Protein AF-A0A535U4Y9-F1 (afdb_monomer)

pLDDT: mean 80.48, std 16.23, range [34.25, 98.75]

Foldseek 3Di:
DDCVPDVVDDDLVNCCCVPPPVHPAQADEAAAAAQCVPDVRGPGALQNLLVSCVVPVNRYAYAHEAQLPDPCRLVSLVCSCVPSVHQYHEYEQQHDDDPARGHFCQDPSCVSSCVSCVVSPRAEYEYEQDDDDPPHDNVSSAPVSVQVVLVVCVSHAYEYECCNPPPVVSSVVSCVVRVSYHYDNVCVVCVVPPDVPLVLVLLVPDPQWDWDDDPPDIDIDHDFKDKDFQQSVCVSVVHDGPPGWPVNDDDDPPPQVLQWDDDGGIIMGGPDSVSVCVVVVVDPDD

Secondary structure (DSSP, 8-state):
--HHHHSSS--HHHHHHHHHTSS--S-EEE--B--TTT-TT-SB-HHHHHHHHHHSTTTEEE-B---TTSTTHHHHHHHHHHTT--SEEEE-SS--BTTB----TT-TTTHHHHHHHHHTT--EEEEE--S--TTS-GGGG-GGGGHHHHHH-TTSEEEEEGGGTT-HHHHHHHHHH-TTEEEE-TTHHHHHS--HHHHHHHHTTSTT-EEEE-SS-EEEE-SSEEEEEHHHHHHHHTPPTTSS-TTT-----TT-TTSEEE-SSEEEEESSHHHHHHHTT-----

Structure (mmCIF, N/CA/C/O backbone):
data_AF-A0A535U4Y9-F1
#
_entry.id   AF-A0A535U4Y9-F1
#
loop_
_atom_site.group_PDB
_atom_site.id
_atom_site.type_symbol
_atom_site.label_atom_id
_atom_site.label_alt_id
_atom_site.label_comp_id
_atom_site.label_asym_id
_atom_site.label_entity_id
_atom_site.label_seq_id
_atom_site.pdbx_PDB_ins_code
_atom_site.Cartn_x
_atom_site.Cartn_y
_atom_site.Cartn_z
_atom_site.occupancy
_atom_site.B_iso_or_equiv
_atom_site.auth_seq_id
_atom_site.auth_comp_id
_atom_site.auth_asym_id
_atom_site.auth_atom_id
_atom_site.pdbx_PDB_model_num
ATOM 1 N N . MET A 1 1 ? -14.724 -22.633 16.019 1.00 55.31 1 MET A N 1
ATOM 2 C CA . MET A 1 1 ? -14.050 -22.237 14.769 1.00 55.31 1 MET A CA 1
ATOM 3 C C . MET A 1 1 ? -12.718 -22.963 14.772 1.00 55.31 1 MET A C 1
ATOM 5 O O . MET A 1 1 ? -11.998 -22.809 15.750 1.00 55.31 1 MET A O 1
ATOM 9 N N . ASP A 1 2 ? -12.465 -23.849 13.811 1.00 58.09 2 ASP A N 1
ATOM 10 C CA . ASP A 1 2 ? -11.231 -24.644 13.782 1.00 58.09 2 ASP A CA 1
ATOM 11 C C . ASP A 1 2 ? -10.132 -23.849 13.071 1.00 58.09 2 ASP A C 1
ATOM 13 O O . ASP A 1 2 ? -10.269 -23.466 11.909 1.00 58.09 2 ASP A O 1
ATOM 17 N N . TYR A 1 3 ? -9.067 -23.548 13.810 1.00 51.84 3 TYR A N 1
ATOM 18 C CA . TYR A 1 3 ? -7.998 -22.671 13.353 1.00 51.84 3 TYR A CA 1
ATOM 19 C C . TYR A 1 3 ? -7.242 -23.259 12.154 1.00 51.84 3 TYR A C 1
ATOM 21 O O . TYR A 1 3 ? -6.963 -22.556 11.179 1.00 51.84 3 TYR A O 1
ATOM 29 N N . GLU A 1 4 ? -6.971 -24.564 12.207 1.00 48.28 4 GLU A N 1
ATOM 30 C CA . GLU A 1 4 ? -6.115 -25.268 11.250 1.00 48.28 4 GLU A CA 1
ATOM 31 C C . GLU A 1 4 ? -6.767 -25.430 9.875 1.00 48.28 4 GLU A C 1
ATOM 33 O O . GLU A 1 4 ? -6.077 -25.449 8.851 1.00 48.28 4 GLU A O 1
ATOM 38 N N . THR A 1 5 ? -8.097 -25.512 9.837 1.00 57.50 5 THR A N 1
ATOM 39 C CA . THR A 1 5 ? -8.858 -25.710 8.598 1.00 57.50 5 THR A CA 1
ATOM 40 C C . THR A 1 5 ? -9.401 -24.411 8.013 1.00 57.50 5 THR A C 1
ATOM 42 O O . THR A 1 5 ? -9.480 -24.301 6.791 1.00 57.50 5 THR A O 1
ATOM 45 N N . GLN A 1 6 ? -9.721 -23.407 8.837 1.00 58.50 6 GLN A N 1
ATOM 46 C CA . GLN A 1 6 ? -10.389 -22.190 8.366 1.00 58.50 6 GLN A CA 1
ATOM 47 C C . GLN A 1 6 ? -9.439 -21.038 8.005 1.00 58.50 6 GLN A C 1
ATOM 49 O O . GLN A 1 6 ? -9.703 -20.307 7.054 1.00 58.50 6 GLN A O 1
ATOM 54 N N . PHE A 1 7 ? -8.327 -20.863 8.727 1.00 55.41 7 PHE A N 1
ATOM 55 C CA . PHE A 1 7 ? -7.471 -19.672 8.567 1.00 55.41 7 PHE A CA 1
ATOM 56 C C . PHE A 1 7 ? -6.174 -19.929 7.804 1.00 55.41 7 PHE A C 1
ATOM 58 O O . PHE A 1 7 ? -5.466 -18.990 7.445 1.00 55.41 7 PHE A O 1
ATOM 65 N N . ARG A 1 8 ? -5.859 -21.194 7.515 1.00 53.62 8 ARG A N 1
ATOM 66 C CA . ARG A 1 8 ? -4.641 -21.564 6.787 1.00 53.62 8 ARG A CA 1
ATOM 67 C C . ARG A 1 8 ? -4.729 -21.257 5.288 1.00 53.62 8 ARG A C 1
ATOM 69 O O . ARG A 1 8 ? -3.716 -20.941 4.666 1.00 53.62 8 ARG A O 1
ATOM 76 N N . LYS A 1 9 ? -5.932 -21.344 4.711 1.00 58.25 9 LYS A N 1
ATOM 77 C CA . LYS A 1 9 ? -6.275 -20.881 3.358 1.00 58.25 9 LYS A CA 1
ATOM 78 C C . LYS A 1 9 ? -7.707 -20.369 3.367 1.00 58.25 9 LYS A C 1
ATOM 80 O O . LYS A 1 9 ? -8.636 -21.152 3.518 1.00 58.25 9 LYS A O 1
ATOM 85 N N . VAL A 1 10 ? -7.860 -19.065 3.195 1.00 65.56 10 VAL A N 1
ATOM 86 C CA . VAL A 1 10 ? -9.171 -18.421 3.134 1.00 65.56 10 VAL A CA 1
ATOM 87 C C . VAL A 1 10 ? -9.725 -18.497 1.713 1.00 65.56 10 VAL A C 1
ATOM 89 O O . VAL A 1 10 ? -9.056 -18.125 0.748 1.00 65.56 10 VAL A O 1
ATOM 92 N N . ASP A 1 11 ? -10.932 -19.036 1.594 1.00 78.12 11 ASP A N 1
ATOM 93 C CA . ASP A 1 11 ? -11.685 -19.118 0.344 1.00 78.12 11 ASP A CA 1
ATOM 94 C C . ASP A 1 11 ? -12.193 -17.720 -0.080 1.00 78.12 11 ASP A C 1
ATOM 96 O O . ASP A 1 11 ? -12.527 -16.913 0.793 1.00 78.12 11 ASP A O 1
ATOM 100 N N . PRO A 1 12 ? -12.263 -17.381 -1.384 1.00 84.69 12 PRO A N 1
ATOM 101 C CA . PRO A 1 12 ? -12.802 -16.097 -1.824 1.00 84.69 12 PRO A CA 1
ATOM 102 C C . PRO A 1 12 ? -14.199 -15.770 -1.286 1.00 84.69 12 PRO A C 1
ATOM 104 O O . PRO A 1 12 ? -14.438 -14.616 -0.938 1.00 84.69 12 PRO A O 1
ATOM 107 N N . ASP A 1 13 ? -15.106 -16.745 -1.173 1.00 88.62 13 ASP A N 1
ATOM 108 C CA . ASP A 1 13 ? -16.456 -16.474 -0.659 1.00 88.62 13 ASP A CA 1
ATOM 109 C C . ASP A 1 13 ? -16.433 -16.193 0.844 1.00 88.62 13 ASP A C 1
ATOM 111 O O . ASP A 1 13 ? -17.134 -15.297 1.315 1.00 88.62 13 ASP A O 1
ATOM 115 N N . TRP A 1 14 ? -15.537 -16.860 1.579 1.00 86.75 14 TRP A N 1
ATOM 116 C CA . TRP A 1 14 ? -15.263 -16.522 2.974 1.00 86.75 14 TRP A CA 1
ATOM 117 C C . TRP A 1 14 ? -14.785 -15.072 3.117 1.00 86.75 14 TRP A C 1
ATOM 119 O O . TRP A 1 14 ? -15.291 -14.351 3.970 1.00 86.75 14 TRP A O 1
ATOM 129 N N . TYR A 1 15 ? -13.859 -14.609 2.267 1.00 84.62 15 TYR A N 1
ATOM 130 C CA . TYR A 1 15 ? -13.395 -13.217 2.315 1.00 84.62 15 TYR A CA 1
ATOM 131 C C . TYR A 1 15 ? -14.545 -12.231 2.081 1.00 84.62 15 TYR A C 1
ATOM 133 O O . TYR A 1 15 ? -14.661 -11.251 2.810 1.00 84.62 15 TYR A O 1
ATOM 141 N N . LEU A 1 16 ? -15.395 -12.475 1.077 1.00 89.69 16 LEU A N 1
ATOM 142 C CA . LEU A 1 16 ? -16.494 -11.561 0.753 1.00 89.69 16 LEU A CA 1
ATOM 143 C C . LEU A 1 16 ? -17.507 -11.462 1.895 1.00 89.69 16 LEU A C 1
ATOM 145 O O . LEU A 1 16 ? -17.953 -10.364 2.223 1.00 89.69 16 LEU A O 1
ATOM 149 N N . ASP A 1 17 ? -17.849 -12.602 2.491 1.00 88.69 17 ASP A N 1
ATOM 150 C CA . ASP A 1 17 ? -18.774 -12.672 3.616 1.00 88.69 17 ASP A CA 1
ATOM 151 C C . ASP A 1 17 ? -18.187 -11.992 4.863 1.00 88.69 17 ASP A C 1
ATOM 153 O O . ASP A 1 17 ? -18.819 -11.129 5.464 1.00 88.69 17 ASP A O 1
ATOM 157 N N . GLU A 1 18 ? -16.944 -12.298 5.227 1.00 84.06 18 GLU A N 1
ATOM 158 C CA . GLU A 1 18 ? -16.334 -11.753 6.444 1.00 84.06 18 GLU A CA 1
ATOM 159 C C . GLU A 1 18 ? -15.964 -10.274 6.334 1.00 84.06 18 GLU A C 1
ATOM 161 O O . GLU A 1 18 ? -16.087 -9.550 7.316 1.00 84.06 18 GLU A O 1
ATOM 166 N N . VAL A 1 19 ? -15.519 -9.806 5.165 1.00 83.12 19 VAL A N 1
ATOM 167 C CA . VAL A 1 19 ? -15.098 -8.408 4.991 1.00 83.12 19 VAL A CA 1
ATOM 168 C C . VAL A 1 19 ? -16.290 -7.486 4.754 1.00 83.12 19 VAL A C 1
ATOM 170 O O . VAL A 1 19 ? -16.321 -6.410 5.342 1.00 83.12 19 VAL A O 1
ATOM 173 N N . PHE A 1 20 ? -17.258 -7.894 3.923 1.00 88.56 20 PHE A N 1
ATOM 174 C CA . PHE A 1 20 ? -18.316 -6.995 3.440 1.00 88.56 20 PHE A CA 1
ATOM 175 C C . PHE A 1 20 ? -19.725 -7.282 3.978 1.00 88.56 20 PHE A C 1
ATOM 177 O O . PHE A 1 20 ? -20.612 -6.457 3.764 1.00 88.56 20 PHE A O 1
ATOM 184 N N . ILE A 1 21 ? -19.988 -8.467 4.544 1.00 88.50 21 ILE A N 1
ATOM 185 C CA . ILE A 1 21 ? -21.324 -8.827 5.065 1.00 88.50 21 ILE A CA 1
ATOM 186 C C . ILE A 1 21 ? -21.324 -8.835 6.591 1.00 88.50 21 ILE A C 1
ATOM 188 O O . ILE A 1 21 ? -22.198 -8.239 7.213 1.00 88.50 21 ILE A O 1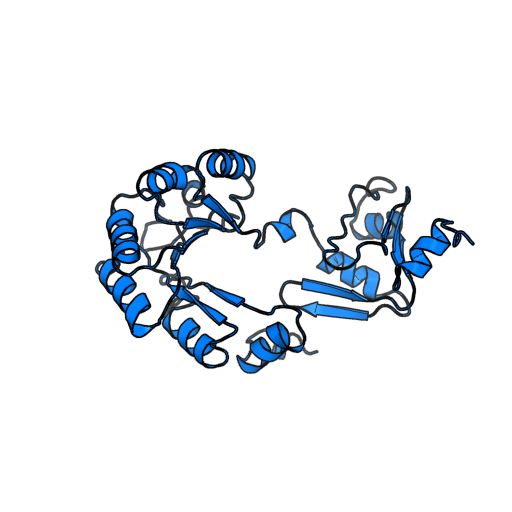
ATOM 192 N N . LYS A 1 22 ? -20.356 -9.527 7.193 1.00 82.38 22 LYS A N 1
ATOM 193 C CA . LYS A 1 22 ? -20.165 -9.579 8.647 1.00 82.38 22 LYS A CA 1
ATOM 194 C C . LYS A 1 22 ? -19.302 -8.430 9.156 1.00 82.38 22 LYS A C 1
ATOM 196 O O . LYS A 1 22 ? -19.489 -7.996 10.289 1.00 82.38 22 LYS A O 1
ATOM 201 N N . GLY A 1 23 ? -18.335 -8.007 8.347 1.00 75.75 23 GLY A N 1
ATOM 202 C CA . GLY A 1 23 ? -17.471 -6.867 8.612 1.00 75.75 23 GLY A CA 1
ATOM 203 C C . GLY A 1 23 ? -18.102 -5.553 8.162 1.00 75.75 23 GLY A C 1
ATOM 204 O O . GLY A 1 23 ? -19.010 -5.534 7.336 1.00 75.75 23 GLY A O 1
ATOM 205 N N . ASP A 1 24 ? -17.575 -4.453 8.695 1.00 81.62 24 ASP A N 1
ATOM 206 C CA . ASP A 1 24 ? -18.082 -3.095 8.458 1.00 81.62 24 ASP A CA 1
ATOM 207 C C . ASP A 1 24 ? -17.401 -2.395 7.264 1.00 81.62 24 ASP A C 1
ATOM 209 O O . ASP A 1 24 ? -17.495 -1.179 7.111 1.00 81.62 24 ASP A O 1
ATOM 213 N N . ALA A 1 25 ? -16.644 -3.124 6.435 1.00 83.06 25 ALA A N 1
ATOM 214 C CA . ALA A 1 25 ? -15.980 -2.520 5.287 1.00 83.06 25 ALA A CA 1
ATOM 215 C C . ALA A 1 25 ? -16.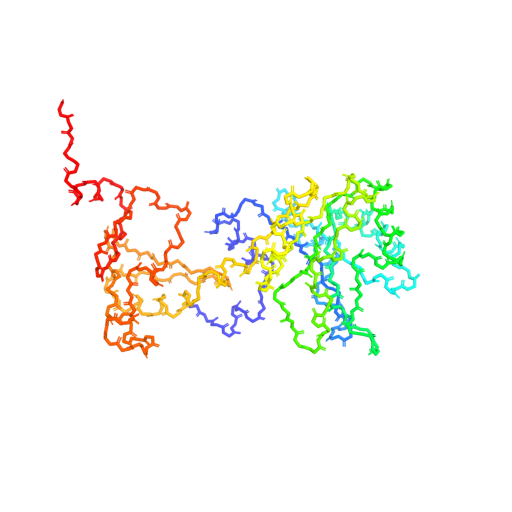959 -2.393 4.115 1.00 83.06 25 ALA A C 1
ATOM 217 O O . ALA A 1 25 ? -17.517 -3.386 3.659 1.00 83.06 25 ALA A O 1
ATOM 218 N N . ASP A 1 26 ? -17.104 -1.192 3.558 1.00 88.88 26 ASP A N 1
ATOM 219 C CA . ASP A 1 26 ? -17.841 -0.987 2.302 1.00 88.88 26 ASP A CA 1
ATOM 220 C C . ASP A 1 26 ? -16.980 -1.298 1.071 1.00 88.88 26 ASP A C 1
ATOM 222 O O . ASP A 1 26 ? -17.467 -1.769 0.041 1.00 88.88 26 ASP A O 1
ATOM 226 N N . MET A 1 27 ? -15.678 -1.029 1.189 1.00 93.69 27 MET A N 1
ATOM 227 C CA . MET A 1 27 ? -14.695 -1.121 0.116 1.00 93.69 27 MET A CA 1
ATOM 228 C C . MET A 1 27 ? -13.419 -1.804 0.606 1.00 93.69 27 MET A C 1
ATOM 230 O O . MET A 1 27 ? -13.012 -1.646 1.756 1.00 93.69 27 MET A O 1
ATOM 234 N N . SER A 1 28 ? -12.734 -2.506 -0.294 1.00 90.94 28 SER A N 1
ATOM 235 C CA . SER A 1 28 ? -11.383 -3.009 -0.054 1.00 90.94 28 SER A CA 1
ATOM 236 C C . SER A 1 28 ? -10.453 -2.741 -1.232 1.00 90.94 28 SER A C 1
ATOM 238 O O . SER A 1 28 ? -10.869 -2.744 -2.392 1.00 90.94 28 SER A O 1
ATOM 240 N N . ILE A 1 29 ? -9.173 -2.527 -0.924 1.00 93.00 29 ILE A N 1
ATOM 241 C CA . ILE A 1 29 ? -8.104 -2.338 -1.902 1.00 93.00 29 ILE A CA 1
ATOM 242 C C . ILE A 1 29 ? -7.168 -3.545 -1.825 1.00 93.00 29 ILE A C 1
ATOM 244 O O . ILE A 1 29 ? -6.554 -3.806 -0.791 1.00 93.00 29 ILE A O 1
ATOM 248 N N . LEU A 1 30 ? -7.044 -4.278 -2.930 1.00 91.94 30 LEU A N 1
ATOM 249 C CA . LEU A 1 30 ? -6.162 -5.436 -3.037 1.00 91.94 30 LEU A CA 1
ATOM 250 C C . LEU A 1 30 ? -4.815 -5.019 -3.624 1.00 91.94 30 LEU A C 1
ATOM 252 O O . LEU A 1 30 ? -4.718 -4.658 -4.799 1.00 91.94 30 LEU A O 1
ATOM 256 N N . SER A 1 31 ? -3.775 -5.095 -2.799 1.00 90.19 31 SER A N 1
ATOM 257 C CA . SER A 1 31 ? -2.403 -4.761 -3.177 1.00 90.19 31 SER A CA 1
ATOM 258 C C . SER A 1 31 ? -1.693 -5.942 -3.840 1.00 90.19 31 SER A C 1
ATOM 260 O O . SER A 1 31 ? -1.719 -7.064 -3.330 1.00 90.19 31 SER A O 1
ATOM 262 N N . THR A 1 32 ? -1.037 -5.697 -4.973 1.00 90.38 32 THR A N 1
ATOM 263 C CA . THR A 1 32 ? -0.117 -6.662 -5.601 1.00 90.38 32 THR A CA 1
ATOM 264 C C . THR A 1 32 ? 1.219 -6.656 -4.862 1.00 90.38 32 THR A C 1
ATOM 266 O O . THR A 1 32 ? 1.675 -5.608 -4.413 1.00 90.38 32 THR A O 1
ATOM 269 N N . GLN A 1 33 ? 1.854 -7.821 -4.741 1.00 84.44 33 GLN A N 1
ATOM 270 C CA . GLN A 1 33 ? 3.143 -7.976 -4.074 1.00 84.44 33 GLN A CA 1
ATOM 271 C C . GLN A 1 33 ? 3.980 -9.023 -4.812 1.00 84.44 33 GLN A C 1
ATOM 273 O O . GLN A 1 33 ? 3.626 -10.203 -4.831 1.00 84.44 33 GLN A O 1
ATOM 278 N N . VAL A 1 34 ? 5.084 -8.579 -5.415 1.00 80.44 34 VAL A N 1
ATOM 279 C CA . VAL A 1 34 ? 5.849 -9.351 -6.402 1.00 80.44 34 VAL A CA 1
ATOM 280 C C . VAL A 1 34 ? 6.608 -10.513 -5.739 1.00 80.44 34 VAL A C 1
ATOM 282 O O . VAL A 1 34 ? 6.140 -11.640 -5.849 1.00 80.44 34 VAL A O 1
ATOM 285 N N . LEU A 1 35 ? 7.703 -10.291 -4.998 1.00 77.38 35 LEU A N 1
ATOM 286 C CA . LEU A 1 35 ? 8.448 -11.322 -4.235 1.00 77.38 35 LEU A CA 1
ATOM 287 C C . LEU A 1 35 ? 8.764 -12.614 -5.023 1.00 77.38 35 LEU A C 1
ATOM 289 O O . LEU A 1 35 ? 8.680 -13.720 -4.481 1.00 77.38 35 LEU A O 1
ATOM 293 N N . MET A 1 36 ? 9.118 -12.494 -6.307 1.00 79.50 36 MET A N 1
ATOM 294 C CA . MET A 1 36 ? 9.268 -13.640 -7.226 1.00 79.50 36 MET A CA 1
ATOM 295 C C . MET A 1 36 ? 10.391 -14.612 -6.840 1.00 79.50 36 MET A C 1
ATOM 297 O O . MET A 1 36 ? 10.292 -15.800 -7.138 1.00 79.50 36 MET A O 1
ATOM 301 N N . ASP A 1 37 ? 11.428 -14.144 -6.144 1.00 76.69 37 ASP A N 1
ATOM 302 C CA . ASP A 1 37 ? 12.516 -15.013 -5.675 1.00 76.69 37 ASP A CA 1
ATOM 303 C C . ASP A 1 37 ? 12.111 -15.852 -4.445 1.00 76.69 37 ASP A C 1
ATOM 305 O O . ASP A 1 37 ? 12.733 -16.875 -4.162 1.00 76.69 37 ASP A O 1
ATOM 309 N N . PHE A 1 38 ? 11.044 -15.463 -3.737 1.00 70.75 38 PHE A N 1
ATOM 310 C CA . PHE A 1 38 ? 10.480 -16.231 -2.620 1.00 70.75 38 PHE A CA 1
ATOM 311 C C . PHE A 1 38 ? 9.283 -17.100 -3.039 1.00 70.75 38 PHE A C 1
ATOM 313 O O . PHE A 1 38 ? 8.998 -18.104 -2.386 1.00 70.75 38 PHE A O 1
ATOM 320 N N . TYR A 1 39 ? 8.575 -16.734 -4.116 1.00 71.56 39 TYR A N 1
ATOM 321 C CA . TYR A 1 39 ? 7.329 -17.379 -4.540 1.00 71.56 39 TYR A CA 1
ATOM 322 C C . TYR A 1 39 ? 7.277 -17.611 -6.055 1.00 71.56 39 TYR A C 1
ATOM 324 O O . TYR A 1 39 ? 7.388 -16.676 -6.841 1.00 71.56 39 TYR A O 1
ATOM 332 N N . HIS A 1 40 ? 6.958 -18.843 -6.473 1.00 69.88 40 HIS A N 1
ATOM 333 C CA . HIS A 1 40 ? 6.910 -19.246 -7.891 1.00 69.88 40 HIS A CA 1
ATOM 334 C C . HIS A 1 40 ? 6.005 -18.389 -8.793 1.00 69.88 40 HIS A C 1
ATOM 336 O O . HIS A 1 40 ? 6.274 -18.258 -9.982 1.00 69.88 40 HIS A O 1
ATOM 342 N N . ALA A 1 41 ? 4.917 -17.844 -8.247 1.00 70.00 41 ALA A N 1
ATOM 343 C CA . ALA A 1 41 ? 3.945 -17.020 -8.974 1.00 70.00 41 ALA A CA 1
ATOM 344 C C . ALA A 1 41 ? 3.765 -15.640 -8.320 1.00 70.00 41 ALA A C 1
ATOM 346 O O . ALA A 1 41 ? 2.691 -15.038 -8.415 1.00 70.00 41 ALA A O 1
ATOM 347 N N . GLY A 1 42 ? 4.788 -15.206 -7.583 1.00 70.31 42 GLY A N 1
ATOM 348 C CA . GLY A 1 42 ? 4.740 -14.060 -6.695 1.00 70.31 42 GLY A CA 1
ATOM 349 C C . GLY A 1 42 ? 3.838 -14.270 -5.480 1.00 70.31 42 GLY A C 1
ATOM 350 O O . GLY A 1 42 ? 3.086 -15.250 -5.391 1.00 70.31 42 GLY A O 1
ATOM 351 N N . PHE A 1 43 ? 3.923 -13.354 -4.518 1.00 76.25 43 PHE A N 1
ATOM 352 C CA . PHE A 1 43 ? 3.100 -13.429 -3.308 1.00 76.25 43 PHE A CA 1
ATOM 353 C C . PHE A 1 43 ? 1.629 -13.141 -3.634 1.00 76.25 43 PHE A C 1
ATOM 355 O O . PHE A 1 43 ? 0.744 -13.957 -3.370 1.00 76.25 43 PHE A O 1
ATOM 362 N N . CYS A 1 44 ? 1.378 -12.019 -4.309 1.00 82.88 44 CYS A N 1
ATOM 363 C CA . CYS A 1 44 ? 0.076 -11.626 -4.837 1.00 82.88 44 CYS A CA 1
ATOM 364 C C . CYS A 1 44 ? 0.262 -10.966 -6.208 1.00 82.88 44 CYS A C 1
ATOM 366 O O . CYS A 1 44 ? 1.173 -10.161 -6.367 1.00 82.88 44 CYS A O 1
ATOM 368 N N . SER A 1 45 ? -0.584 -11.285 -7.191 1.00 89.06 45 SER A N 1
ATOM 369 C CA . SER A 1 45 ? -0.466 -10.768 -8.562 1.00 89.06 45 SER A CA 1
ATOM 370 C C . SER A 1 45 ? -1.689 -9.956 -8.983 1.00 89.06 45 SER A C 1
ATOM 372 O O . SER A 1 45 ? -2.803 -10.207 -8.512 1.00 89.06 45 SER A O 1
ATOM 374 N N . ALA A 1 46 ? -1.496 -9.042 -9.937 1.00 94.12 46 ALA A N 1
ATOM 375 C CA . ALA A 1 46 ? -2.581 -8.259 -10.524 1.00 94.12 46 ALA A CA 1
ATOM 376 C C . ALA A 1 46 ? -3.688 -9.157 -11.106 1.00 94.12 46 ALA A C 1
ATOM 378 O O . ALA A 1 46 ? -4.868 -8.887 -10.901 1.00 94.12 46 ALA A O 1
ATOM 379 N N . ASP A 1 47 ? -3.325 -10.281 -11.730 1.00 94.25 47 ASP A N 1
ATOM 380 C CA . ASP A 1 47 ? -4.269 -11.257 -12.284 1.00 94.25 47 ASP A CA 1
ATOM 381 C C . ASP A 1 47 ? -5.126 -11.940 -11.202 1.00 94.25 47 ASP A C 1
ATOM 383 O O . ASP A 1 47 ? -6.317 -12.181 -11.405 1.00 94.25 47 ASP A O 1
ATOM 387 N N . LYS A 1 48 ? -4.552 -12.245 -10.027 1.00 90.56 48 LYS A N 1
ATOM 388 C CA . LYS A 1 48 ? -5.319 -12.785 -8.888 1.00 90.56 48 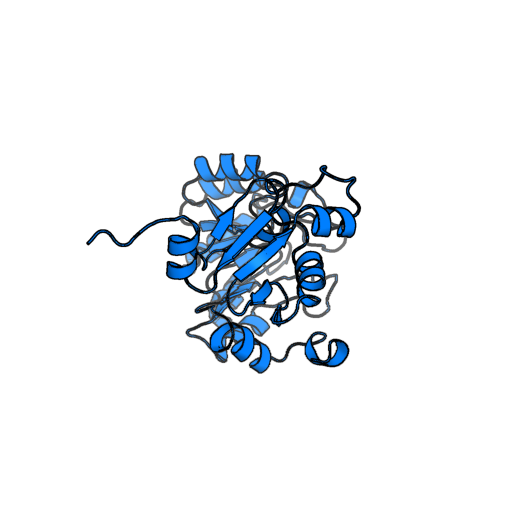LYS A CA 1
ATOM 389 C C . LYS A 1 48 ? -6.248 -11.720 -8.305 1.00 90.56 48 LYS A C 1
ATOM 391 O O . LYS A 1 48 ? -7.410 -12.016 -8.031 1.00 90.56 48 LYS A O 1
ATOM 396 N N . ASN A 1 49 ? -5.760 -10.487 -8.175 1.00 92.75 49 ASN A N 1
ATOM 397 C CA . ASN A 1 49 ? -6.555 -9.360 -7.690 1.00 92.75 49 ASN A CA 1
ATOM 398 C C . ASN A 1 49 ? -7.721 -9.036 -8.629 1.00 92.75 49 ASN A C 1
ATOM 400 O O . ASN A 1 49 ? -8.821 -8.768 -8.153 1.00 92.75 49 ASN A O 1
ATOM 404 N N . MET A 1 50 ? -7.510 -9.117 -9.945 1.00 95.75 50 MET A N 1
ATOM 405 C CA . MET A 1 50 ? -8.559 -8.981 -10.955 1.00 95.75 50 MET A CA 1
ATOM 406 C C . MET A 1 50 ? -9.648 -10.042 -10.769 1.00 95.75 50 MET A C 1
ATOM 408 O O . MET A 1 50 ? -10.815 -9.685 -10.635 1.00 95.75 50 MET A O 1
ATOM 412 N N . LYS A 1 51 ? -9.276 -11.326 -10.674 1.00 94.38 51 LYS A N 1
ATOM 413 C CA . LYS A 1 51 ? -10.238 -12.425 -10.458 1.00 94.38 51 LYS A CA 1
ATOM 414 C C . LYS A 1 51 ? -11.041 -12.259 -9.170 1.00 94.38 51 LYS A C 1
ATOM 416 O O . LYS A 1 51 ? -12.223 -12.582 -9.129 1.00 94.38 51 LYS A O 1
ATOM 421 N N . MET A 1 52 ? -10.403 -11.767 -8.108 1.00 92.69 52 MET A N 1
ATOM 422 C CA . MET A 1 52 ? -11.097 -11.492 -6.853 1.00 92.69 52 MET A CA 1
ATOM 423 C C . MET A 1 52 ? -12.051 -10.302 -6.993 1.00 92.69 52 MET A C 1
ATOM 425 O O . MET A 1 52 ? -13.198 -10.372 -6.554 1.00 92.69 52 MET A O 1
ATOM 429 N N . ARG A 1 53 ? -11.609 -9.234 -7.665 1.00 95.81 53 ARG A N 1
ATOM 430 C CA . ARG A 1 53 ? -12.434 -8.061 -7.953 1.00 95.81 53 ARG A CA 1
ATOM 431 C C . ARG A 1 53 ? -13.668 -8.406 -8.776 1.00 95.81 53 ARG A C 1
ATOM 433 O O . ARG A 1 53 ? -14.730 -7.884 -8.471 1.00 95.81 53 ARG A O 1
ATOM 440 N N . GLU A 1 54 ? -13.565 -9.276 -9.778 1.00 96.19 54 GLU A N 1
ATOM 441 C CA . GLU A 1 54 ? -14.704 -9.699 -10.612 1.00 96.19 54 GLU A CA 1
ATOM 442 C C . GLU A 1 54 ? -15.872 -10.275 -9.798 1.00 96.19 54 GLU A C 1
ATOM 444 O O . GLU A 1 54 ? -17.020 -10.170 -10.224 1.00 96.19 54 GLU A O 1
ATOM 449 N N . ARG A 1 55 ? -15.609 -10.821 -8.603 1.00 95.06 55 ARG A N 1
ATOM 450 C CA . ARG A 1 55 ? -16.658 -11.308 -7.697 1.00 95.06 55 ARG A CA 1
ATOM 451 C C . ARG A 1 55 ? -17.432 -10.187 -6.992 1.00 95.06 55 ARG A C 1
ATOM 453 O O . ARG A 1 55 ? -18.578 -10.397 -6.604 1.00 95.06 55 ARG A O 1
ATOM 460 N N . ALA A 1 56 ? -16.827 -9.014 -6.806 1.00 95.44 56 ALA A N 1
ATOM 461 C CA . ALA A 1 56 ? -17.450 -7.854 -6.163 1.00 95.44 56 ALA A CA 1
ATOM 462 C C . ALA A 1 56 ? -16.879 -6.525 -6.709 1.00 95.44 56 ALA A C 1
ATOM 464 O O . ALA A 1 56 ? -16.254 -5.763 -5.964 1.00 95.44 56 ALA A O 1
ATOM 465 N N . PRO A 1 57 ? -17.077 -6.214 -8.005 1.00 95.56 57 PRO A N 1
ATOM 466 C CA . PRO A 1 57 ? -16.380 -5.118 -8.688 1.00 95.56 57 PRO A CA 1
ATOM 467 C C . PRO A 1 57 ? -16.733 -3.726 -8.155 1.00 95.56 57 PRO A C 1
ATOM 469 O O . PRO A 1 57 ? -15.946 -2.795 -8.284 1.00 95.56 57 PRO A O 1
ATOM 472 N N . GLN A 1 58 ? -17.899 -3.590 -7.529 1.00 95.50 58 GLN A N 1
ATOM 473 C CA . GLN A 1 58 ? -18.366 -2.372 -6.873 1.00 95.50 58 GLN A CA 1
ATOM 474 C C . GLN A 1 58 ? -17.826 -2.189 -5.447 1.00 95.50 58 GLN A C 1
ATOM 476 O O . GLN A 1 58 ? -18.015 -1.120 -4.884 1.00 95.50 58 GLN A O 1
ATOM 481 N N . ARG A 1 59 ? -17.185 -3.215 -4.864 1.00 95.38 59 ARG A N 1
ATOM 482 C CA . ARG A 1 59 ? -16.614 -3.189 -3.502 1.00 95.38 59 ARG A CA 1
ATOM 483 C C . ARG A 1 59 ? -15.101 -3.391 -3.462 1.00 95.38 59 ARG A C 1
ATOM 485 O O . ARG A 1 59 ? -14.474 -3.170 -2.433 1.00 95.38 59 ARG A O 1
ATOM 492 N N . ILE A 1 60 ? -14.492 -3.817 -4.566 1.00 96.25 60 ILE A N 1
ATOM 493 C CA . ILE A 1 60 ? -13.069 -4.153 -4.619 1.00 96.25 60 ILE A CA 1
ATOM 494 C C . ILE A 1 60 ? -12.353 -3.277 -5.644 1.00 96.25 60 ILE A C 1
ATOM 496 O O . ILE A 1 60 ? -12.729 -3.210 -6.812 1.00 96.25 60 ILE A O 1
ATOM 500 N N . ILE A 1 61 ? -11.253 -2.665 -5.218 1.00 96.62 61 ILE A N 1
ATOM 501 C CA . ILE A 1 61 ? -10.297 -1.972 -6.080 1.00 96.62 61 ILE A CA 1
ATOM 502 C C . ILE A 1 61 ? -9.015 -2.802 -6.125 1.00 96.62 61 ILE A C 1
ATOM 504 O O . ILE A 1 61 ? -8.538 -3.279 -5.100 1.00 96.62 61 ILE A O 1
ATOM 508 N N . SER A 1 62 ? -8.433 -2.980 -7.309 1.00 96.25 62 SER A N 1
ATOM 509 C CA . SER A 1 62 ? -7.168 -3.706 -7.469 1.00 96.25 62 SER A CA 1
ATOM 510 C C . SER A 1 62 ? -6.026 -2.736 -7.739 1.00 96.25 62 SER A C 1
ATOM 512 O O . SER A 1 62 ? -6.156 -1.851 -8.589 1.00 96.25 62 SER A O 1
ATOM 514 N N . LEU A 1 63 ? -4.896 -2.946 -7.071 1.00 97.50 63 LEU A N 1
ATOM 515 C CA . LEU A 1 63 ? -3.633 -2.297 -7.399 1.00 97.50 63 LEU A CA 1
ATOM 516 C C . LEU A 1 63 ? -2.734 -3.259 -8.169 1.00 97.50 63 LEU A C 1
ATOM 518 O O . LEU A 1 63 ? -2.691 -4.458 -7.877 1.00 97.50 63 LEU A O 1
ATOM 522 N N . GLY A 1 64 ? -1.999 -2.715 -9.130 1.00 97.56 64 GLY A N 1
ATOM 523 C CA . GLY A 1 64 ? -0.898 -3.389 -9.798 1.00 97.56 64 GLY A CA 1
ATOM 524 C C . GLY A 1 64 ? 0.358 -3.411 -8.936 1.00 97.56 64 GLY A C 1
ATOM 525 O O . GLY A 1 64 ? 0.368 -2.900 -7.817 1.00 97.56 64 GLY A O 1
ATOM 526 N N . GLY A 1 65 ? 1.419 -4.016 -9.448 1.00 94.94 65 GLY A N 1
ATOM 527 C CA . GLY A 1 65 ? 2.724 -4.065 -8.798 1.00 94.94 65 GLY A CA 1
ATOM 528 C C . GLY A 1 65 ? 3.761 -4.671 -9.731 1.00 94.94 65 GLY A C 1
ATOM 529 O O . GLY A 1 65 ? 3.501 -5.686 -10.381 1.00 94.94 65 GLY A O 1
ATOM 530 N N . VAL A 1 66 ? 4.921 -4.023 -9.815 1.00 94.19 66 VAL A N 1
ATOM 531 C CA . VAL A 1 66 ? 6.023 -4.388 -10.712 1.00 94.19 66 VAL A CA 1
ATOM 532 C C . VAL A 1 66 ? 7.345 -4.153 -9.986 1.00 94.19 66 VAL A C 1
ATOM 534 O O . VAL A 1 66 ? 7.487 -3.175 -9.253 1.00 94.19 66 VAL A O 1
ATOM 537 N N . ASP A 1 67 ? 8.321 -5.036 -10.197 1.00 92.75 67 ASP A N 1
ATOM 538 C CA . ASP A 1 67 ? 9.712 -4.743 -9.852 1.00 92.75 67 ASP A CA 1
ATOM 539 C C . ASP A 1 67 ? 10.341 -3.940 -11.008 1.00 92.75 67 ASP A C 1
ATOM 541 O O . ASP A 1 67 ? 10.461 -4.477 -12.115 1.00 92.75 67 ASP A O 1
ATOM 545 N N . PRO A 1 68 ? 10.773 -2.685 -10.787 1.00 94.00 68 PRO A N 1
ATOM 546 C CA . PRO A 1 68 ? 11.296 -1.817 -11.844 1.00 94.00 68 PRO A CA 1
ATOM 547 C C . PRO A 1 68 ? 12.556 -2.359 -12.523 1.00 94.00 68 PRO A C 1
ATOM 549 O O . PRO A 1 68 ? 12.888 -1.956 -13.633 1.00 94.00 68 PRO A O 1
ATOM 552 N N . ARG A 1 69 ? 13.246 -3.321 -11.903 1.00 91.38 69 ARG A N 1
ATOM 553 C CA . ARG A 1 69 ? 14.423 -3.985 -12.478 1.00 91.38 69 ARG A CA 1
ATOM 554 C C . ARG A 1 69 ? 14.043 -5.032 -13.534 1.00 91.38 69 ARG A C 1
ATOM 556 O O . ARG A 1 69 ? 14.920 -5.702 -14.078 1.00 91.38 69 ARG A O 1
ATOM 563 N N . MET A 1 70 ? 12.748 -5.286 -13.771 1.00 90.38 70 MET A N 1
ATOM 564 C CA . MET A 1 70 ? 12.298 -6.230 -14.800 1.00 90.38 70 MET A CA 1
ATOM 565 C C . MET A 1 70 ? 12.578 -5.666 -16.197 1.00 90.38 70 MET A C 1
ATOM 567 O O . MET A 1 70 ? 12.221 -4.520 -16.450 1.00 90.38 70 MET A O 1
ATOM 571 N N . PRO A 1 71 ? 13.138 -6.463 -17.130 1.00 91.25 71 PRO A N 1
ATOM 572 C CA . PRO A 1 71 ? 13.380 -5.998 -18.498 1.00 91.25 71 PRO A CA 1
ATOM 573 C C . PRO A 1 71 ? 12.128 -5.451 -19.196 1.00 91.25 71 PRO A C 1
ATOM 575 O O . PRO A 1 71 ? 12.231 -4.560 -20.027 1.00 91.25 71 PRO A O 1
ATOM 578 N N . ASN A 1 72 ? 10.953 -5.972 -18.839 1.00 95.25 72 ASN A N 1
ATOM 579 C CA . ASN A 1 72 ? 9.650 -5.605 -19.386 1.00 95.25 72 ASN A CA 1
ATOM 580 C C . ASN A 1 72 ? 8.771 -4.835 -18.378 1.00 95.25 72 ASN A C 1
ATOM 582 O O . ASN A 1 72 ? 7.548 -4.913 -18.456 1.00 95.25 72 ASN A O 1
ATOM 586 N N . ALA A 1 73 ? 9.358 -4.130 -17.401 1.00 96.31 73 ALA A N 1
ATOM 587 C CA . ALA A 1 73 ? 8.599 -3.472 -16.330 1.00 96.31 73 ALA A CA 1
ATOM 588 C C . ALA A 1 73 ? 7.530 -2.488 -16.853 1.00 96.31 73 ALA A C 1
ATOM 590 O O . ALA A 1 73 ? 6.397 -2.497 -16.377 1.00 96.31 73 ALA A O 1
ATOM 591 N N . VAL A 1 74 ? 7.867 -1.674 -17.860 1.00 98.31 74 VAL A N 1
ATOM 592 C CA . VAL A 1 74 ? 6.946 -0.691 -18.469 1.00 98.31 74 VAL A CA 1
ATOM 593 C C . VAL A 1 74 ? 5.797 -1.379 -19.220 1.00 98.31 74 VAL A C 1
ATOM 595 O O . VAL A 1 74 ? 4.638 -0.962 -19.123 1.00 98.31 74 VAL A O 1
ATOM 598 N N . ASP A 1 75 ? 6.097 -2.464 -19.934 1.00 98.31 75 ASP A N 1
ATOM 599 C CA . ASP A 1 75 ? 5.080 -3.256 -20.632 1.00 98.31 75 ASP A CA 1
ATOM 600 C C . ASP A 1 75 ? 4.124 -3.909 -19.632 1.00 98.31 75 ASP A C 1
ATOM 602 O O . ASP A 1 75 ? 2.914 -3.930 -19.848 1.00 98.31 75 ASP A O 1
ATOM 606 N N . GLU A 1 76 ? 4.646 -4.379 -18.498 1.00 97.50 76 GLU A N 1
ATOM 607 C CA . GLU A 1 76 ? 3.836 -4.976 -17.441 1.00 97.50 76 GLU A CA 1
ATOM 608 C C . GLU A 1 76 ? 2.934 -3.943 -16.752 1.00 97.50 76 GLU A C 1
ATOM 610 O O . GLU A 1 76 ? 1.774 -4.247 -16.480 1.00 97.50 76 GLU A O 1
ATOM 615 N N . VAL A 1 77 ? 3.398 -2.702 -16.546 1.00 98.44 77 VAL A N 1
ATOM 616 C CA . VAL A 1 77 ? 2.521 -1.595 -16.113 1.00 98.44 77 VAL A CA 1
ATOM 617 C C . VAL A 1 77 ? 1.364 -1.430 -17.099 1.00 98.44 77 VAL A C 1
ATOM 619 O O . VAL A 1 77 ? 0.200 -1.422 -16.697 1.00 98.44 77 VAL A O 1
ATOM 622 N N . SER A 1 78 ? 1.671 -1.380 -18.396 1.00 98.56 78 SER A N 1
ATOM 623 C CA . SER A 1 78 ? 0.666 -1.207 -19.450 1.00 98.56 78 SER A CA 1
ATOM 624 C C . SER A 1 78 ? -0.350 -2.350 -19.474 1.00 98.56 78 SER A C 1
ATOM 626 O O . SER A 1 78 ? -1.559 -2.115 -19.527 1.00 98.56 78 SER A O 1
ATOM 628 N N . ARG A 1 79 ? 0.135 -3.592 -19.377 1.00 98.25 79 ARG A N 1
ATOM 629 C CA . ARG A 1 79 ? -0.687 -4.803 -19.325 1.00 98.25 79 ARG A CA 1
ATOM 630 C C . ARG A 1 79 ? -1.602 -4.800 -18.105 1.00 98.25 79 ARG A C 1
ATOM 632 O O . ARG A 1 79 ? -2.795 -5.037 -18.237 1.00 98.25 79 ARG A O 1
ATOM 639 N N . GLN A 1 80 ? -1.081 -4.503 -16.916 1.00 98.38 80 GLN A N 1
ATOM 640 C CA . GLN A 1 80 ? -1.890 -4.517 -15.694 1.00 98.38 80 GLN A CA 1
ATOM 641 C C . GLN A 1 80 ? -2.979 -3.434 -15.710 1.00 98.38 80 GLN A C 1
ATOM 643 O O . GLN A 1 80 ? -4.078 -3.665 -15.200 1.00 98.38 80 GLN A O 1
ATOM 648 N N . ILE A 1 81 ? -2.720 -2.270 -16.311 1.00 98.50 81 ILE A N 1
ATOM 649 C CA . ILE A 1 81 ? -3.742 -1.226 -16.461 1.00 98.50 81 ILE A CA 1
ATOM 650 C C . ILE A 1 81 ? -4.824 -1.661 -17.458 1.00 98.50 81 ILE A C 1
ATOM 652 O O . ILE A 1 81 ? -6.006 -1.610 -17.115 1.00 98.50 81 ILE A O 1
ATOM 656 N N . ASN A 1 82 ? -4.440 -2.122 -18.651 1.00 98.25 82 ASN A N 1
ATOM 657 C CA . ASN A 1 82 ? -5.386 -2.464 -19.719 1.00 98.25 82 ASN A CA 1
ATOM 658 C C . ASN A 1 82 ? -6.144 -3.768 -19.454 1.00 98.25 82 ASN A C 1
ATOM 660 O O . ASN A 1 82 ? -7.370 -3.805 -19.545 1.00 98.25 82 ASN A O 1
ATOM 664 N N . ASP A 1 83 ? -5.415 -4.822 -19.103 1.00 98.06 83 ASP A N 1
ATOM 665 C CA . ASP A 1 83 ? -5.951 -6.178 -19.041 1.00 98.06 83 ASP A CA 1
ATOM 666 C C . ASP A 1 83 ? -6.476 -6.483 -17.639 1.00 98.06 83 ASP A C 1
ATOM 668 O O . ASP A 1 83 ? -7.538 -7.081 -17.488 1.00 98.06 83 ASP A O 1
ATOM 672 N N . CYS A 1 84 ? -5.757 -6.048 -16.594 1.00 97.75 84 CYS A N 1
ATOM 673 C CA . CYS A 1 84 ? -6.168 -6.293 -15.210 1.00 97.75 84 CYS A CA 1
ATOM 674 C C . CYS A 1 84 ? -7.047 -5.181 -14.624 1.00 97.75 84 CYS A C 1
ATOM 676 O O . CYS A 1 84 ? -7.665 -5.402 -13.581 1.00 97.75 84 CYS A O 1
ATOM 678 N N . GLY A 1 85 ? -7.146 -4.005 -15.251 1.00 97.31 85 GLY A N 1
ATOM 679 C CA . GLY A 1 85 ? -8.011 -2.905 -14.809 1.00 97.31 85 GLY A CA 1
ATOM 680 C C . GLY A 1 85 ? -7.611 -2.277 -13.469 1.00 97.31 85 GLY A C 1
ATOM 681 O O . GLY A 1 85 ? -8.487 -1.866 -12.700 1.00 97.31 85 GLY A O 1
ATOM 682 N N . VAL A 1 86 ? -6.315 -2.253 -13.141 1.00 98.12 86 VAL A N 1
ATOM 683 C CA . VAL A 1 86 ? -5.821 -1.706 -11.864 1.00 98.12 86 VAL A CA 1
ATOM 684 C C . VAL A 1 86 ? -6.040 -0.188 -11.765 1.00 98.12 86 VAL A C 1
ATOM 686 O O . VAL A 1 86 ? -6.067 0.517 -12.771 1.00 98.12 86 VAL A O 1
ATOM 689 N N . LYS A 1 87 ? -6.217 0.334 -10.543 1.00 97.38 87 LYS A N 1
ATOM 690 C CA . LYS A 1 87 ? -6.493 1.769 -10.273 1.00 97.38 87 LYS A CA 1
ATOM 691 C C . LYS A 1 87 ? -5.346 2.515 -9.583 1.00 97.38 87 LYS A C 1
ATOM 693 O O . LYS A 1 87 ? -5.487 3.671 -9.182 1.00 97.38 87 LYS A O 1
ATOM 698 N N . GLY A 1 88 ? -4.215 1.843 -9.451 1.00 98.12 88 GLY A N 1
ATOM 699 C CA . GLY A 1 88 ? -3.004 2.315 -8.800 1.00 98.12 88 GLY A CA 1
ATOM 700 C C . GLY A 1 88 ? -1.966 1.204 -8.787 1.00 98.12 88 GLY A C 1
ATOM 701 O O . GLY A 1 88 ? -2.256 0.086 -9.220 1.00 98.12 88 GLY A O 1
ATOM 702 N N . PHE A 1 89 ? -0.783 1.499 -8.268 1.00 98.38 89 PHE A N 1
ATOM 703 C CA . PHE A 1 89 ? 0.293 0.527 -8.112 1.00 98.38 89 PHE A CA 1
ATOM 704 C C . PHE A 1 89 ? 0.773 0.482 -6.670 1.00 98.38 89 PHE A C 1
ATOM 706 O O . PHE A 1 89 ? 0.924 1.514 -6.022 1.00 98.38 89 PHE A O 1
ATOM 713 N N . LYS A 1 90 ? 1.010 -0.734 -6.181 1.00 96.00 90 LYS A N 1
ATOM 714 C CA . LYS A 1 90 ? 1.733 -1.022 -4.952 1.00 96.00 90 LYS A CA 1
ATOM 715 C C . LYS A 1 90 ? 3.195 -1.280 -5.304 1.00 96.00 90 LYS A C 1
ATOM 717 O O . LYS A 1 90 ? 3.527 -2.206 -6.042 1.00 96.00 90 LYS A O 1
ATOM 722 N N . TRP A 1 91 ? 4.057 -0.465 -4.727 1.00 95.00 91 TRP A N 1
ATOM 723 C CA . TRP A 1 91 ? 5.493 -0.445 -4.915 1.00 95.00 91 TRP A CA 1
ATOM 724 C C . TRP A 1 91 ? 6.179 -0.985 -3.669 1.00 95.00 91 TRP A C 1
ATOM 726 O O . TRP A 1 91 ? 6.094 -0.414 -2.576 1.00 95.00 91 TRP A O 1
ATOM 736 N N . TYR A 1 92 ? 6.874 -2.103 -3.840 1.00 90.19 92 TYR A N 1
ATOM 737 C CA . TYR A 1 92 ? 7.656 -2.712 -2.779 1.00 90.19 92 TYR A CA 1
ATOM 738 C C . TYR A 1 92 ? 9.140 -2.471 -3.039 1.00 90.19 92 TYR A C 1
ATOM 740 O O . TYR A 1 92 ? 9.795 -3.214 -3.763 1.00 90.19 92 TYR A O 1
ATOM 748 N N . THR A 1 93 ? 9.665 -1.392 -2.466 1.00 90.06 93 THR A N 1
ATOM 749 C CA . THR A 1 93 ? 11.067 -0.965 -2.621 1.00 90.06 93 THR A CA 1
ATOM 750 C C . THR A 1 93 ? 12.045 -1.968 -2.013 1.00 90.06 93 THR A C 1
ATOM 752 O O . THR A 1 93 ? 13.165 -2.142 -2.490 1.00 90.06 93 THR A O 1
ATOM 755 N N . ALA A 1 94 ? 11.606 -2.705 -0.997 1.00 81.44 94 ALA A N 1
ATOM 756 C CA . ALA A 1 94 ? 12.361 -3.775 -0.366 1.00 81.44 94 ALA A CA 1
ATOM 757 C C . ALA A 1 94 ? 12.199 -5.118 -1.108 1.00 81.44 94 ALA A C 1
ATOM 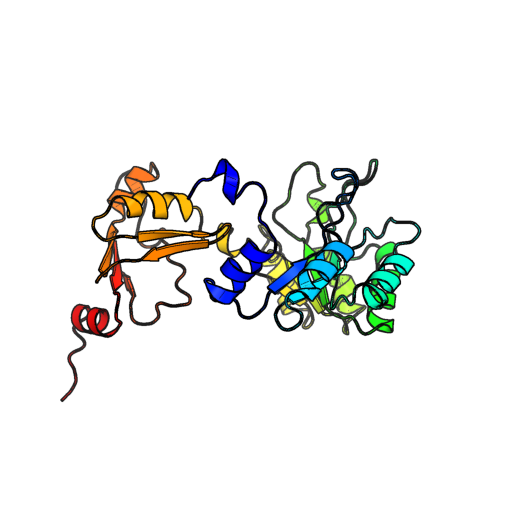759 O O . ALA A 1 94 ? 11.838 -6.129 -0.525 1.00 81.44 94 ALA A O 1
ATOM 760 N N . GLU A 1 95 ? 12.422 -5.144 -2.420 1.00 80.62 95 GLU A N 1
ATOM 761 C CA . GLU A 1 95 ? 12.228 -6.346 -3.244 1.00 80.62 95 GLU A CA 1
ATOM 762 C C . GLU A 1 95 ? 13.530 -7.142 -3.428 1.00 80.62 95 GLU A C 1
ATOM 764 O O . GLU A 1 95 ? 14.559 -6.590 -3.847 1.00 80.62 95 GLU A O 1
ATOM 769 N N . TRP A 1 96 ? 13.481 -8.454 -3.184 1.00 77.75 96 TRP A N 1
ATOM 770 C CA . TRP A 1 96 ? 14.630 -9.336 -3.390 1.00 77.75 96 TRP A CA 1
ATOM 771 C C . TRP A 1 96 ? 14.707 -9.762 -4.851 1.00 77.75 96 TRP A C 1
ATOM 773 O O . TRP A 1 96 ? 13.738 -10.270 -5.411 1.00 77.75 96 TRP A O 1
ATOM 783 N N . ARG A 1 97 ? 15.877 -9.576 -5.469 1.00 79.81 97 ARG A N 1
ATOM 784 C CA . ARG A 1 97 ? 16.123 -10.083 -6.818 1.00 79.81 97 ARG A CA 1
ATOM 785 C C . ARG A 1 97 ? 17.583 -10.417 -7.059 1.00 79.81 97 ARG A C 1
ATOM 787 O O . ARG A 1 97 ? 18.436 -9.524 -7.123 1.00 79.81 97 ARG A O 1
ATOM 794 N N . GLY A 1 98 ? 17.873 -11.700 -7.244 1.00 77.69 98 GLY A N 1
ATOM 795 C CA . GLY A 1 98 ? 19.229 -12.209 -7.411 1.00 77.69 98 GLY A CA 1
ATOM 796 C C . GLY A 1 98 ? 20.094 -11.868 -6.197 1.00 77.69 98 GLY A C 1
ATOM 797 O O . GLY A 1 98 ? 19.911 -12.433 -5.124 1.00 77.69 98 GLY A O 1
ATOM 798 N N . GLN A 1 99 ? 21.039 -10.939 -6.372 1.00 67.62 99 GLN A N 1
ATOM 799 C CA . GLN A 1 99 ? 21.922 -10.443 -5.302 1.00 67.62 99 GLN A CA 1
ATOM 800 C C . GLN A 1 99 ? 21.484 -9.078 -4.730 1.00 67.62 99 GLN A C 1
ATOM 802 O O . GLN A 1 99 ? 22.076 -8.590 -3.768 1.00 67.62 99 GLN A O 1
ATOM 807 N N . SER A 1 100 ? 20.472 -8.430 -5.321 1.00 66.12 100 SER A N 1
ATOM 808 C CA . SER A 1 100 ? 20.002 -7.094 -4.937 1.00 66.12 100 SER A CA 1
ATOM 809 C C . SER A 1 100 ? 18.884 -7.173 -3.895 1.00 66.12 100 SER A C 1
ATOM 811 O O . SER A 1 100 ? 17.902 -7.893 -4.073 1.00 66.12 100 SER A O 1
ATOM 813 N N . ARG A 1 101 ? 19.020 -6.382 -2.824 1.00 69.94 101 ARG A N 1
ATOM 814 C CA . ARG A 1 101 ? 18.118 -6.365 -1.656 1.00 69.94 101 ARG A CA 1
ATOM 815 C C . ARG A 1 101 ? 17.113 -5.201 -1.649 1.00 69.94 101 ARG A C 1
ATOM 817 O O . ARG A 1 101 ? 16.600 -4.844 -0.589 1.00 69.94 101 ARG A O 1
ATOM 824 N N . GLY A 1 102 ? 16.880 -4.593 -2.813 1.00 86.25 102 GLY A N 1
ATOM 825 C CA . GLY A 1 102 ? 15.844 -3.584 -3.045 1.00 86.25 102 GLY A CA 1
ATOM 826 C C . GLY A 1 102 ? 16.307 -2.412 -3.914 1.00 86.25 102 GLY A C 1
ATOM 827 O O . GLY A 1 102 ? 17.438 -2.381 -4.399 1.00 86.25 102 GLY A O 1
ATOM 828 N N . TRP A 1 103 ? 15.420 -1.442 -4.096 1.00 92.88 103 TRP A N 1
ATOM 829 C CA . TRP A 1 103 ? 15.536 -0.265 -4.964 1.00 92.88 103 TRP A CA 1
ATOM 830 C C . TRP A 1 103 ? 14.871 0.940 -4.279 1.00 92.88 103 TRP A C 1
ATOM 832 O O . TRP A 1 103 ? 14.179 0.768 -3.276 1.00 92.88 103 TRP A O 1
ATOM 842 N N . SER A 1 104 ? 15.141 2.154 -4.745 1.00 95.50 104 SER A N 1
ATOM 843 C CA . SER A 1 104 ? 14.612 3.398 -4.168 1.00 95.50 104 SER A CA 1
ATOM 844 C C . SER A 1 104 ? 13.558 4.029 -5.077 1.00 95.50 104 SER A C 1
ATOM 846 O O . SER A 1 104 ? 13.640 3.917 -6.298 1.00 95.50 104 SER A O 1
ATOM 848 N N . ALA A 1 105 ? 12.572 4.714 -4.498 1.00 97.06 105 ALA A N 1
ATOM 849 C CA . ALA A 1 105 ? 11.477 5.340 -5.246 1.00 97.06 105 ALA A CA 1
ATOM 850 C C . ALA A 1 105 ? 11.951 6.437 -6.220 1.00 97.06 105 ALA A C 1
ATOM 852 O O . ALA A 1 105 ? 11.256 6.734 -7.192 1.00 97.06 105 ALA A O 1
ATOM 853 N N . ASN A 1 106 ? 13.139 6.996 -5.985 1.00 97.31 106 ASN A N 1
ATOM 854 C CA . ASN A 1 106 ? 13.791 7.971 -6.849 1.00 97.31 106 ASN A CA 1
ATOM 855 C C . ASN A 1 106 ? 14.909 7.390 -7.736 1.00 97.31 106 ASN A C 1
ATOM 857 O O . ASN A 1 106 ? 15.651 8.148 -8.357 1.00 97.31 106 ASN A O 1
ATOM 861 N N . ASP A 1 107 ? 15.057 6.063 -7.818 1.00 96.50 107 ASP A N 1
ATOM 862 C CA . ASP A 1 107 ? 15.994 5.480 -8.779 1.00 96.50 107 ASP A CA 1
ATOM 863 C C . ASP A 1 107 ? 15.523 5.824 -10.214 1.00 96.50 107 ASP A C 1
ATOM 865 O O . ASP A 1 107 ? 14.354 5.589 -10.536 1.00 96.50 107 ASP A O 1
ATOM 869 N N . PRO A 1 108 ? 16.403 6.286 -11.130 1.00 95.94 108 PRO A N 1
ATOM 870 C CA . PRO A 1 108 ? 15.999 6.697 -12.483 1.00 95.94 108 PRO A CA 1
ATOM 871 C C . PRO A 1 108 ? 15.271 5.619 -13.298 1.00 95.94 108 PRO A C 1
ATOM 873 O O . PRO A 1 108 ? 14.520 5.930 -14.216 1.00 95.94 108 PRO A O 1
ATOM 876 N N . MET A 1 109 ? 15.469 4.340 -12.961 1.00 95.19 109 MET A N 1
ATOM 877 C CA . MET A 1 109 ? 14.762 3.220 -13.595 1.00 95.19 109 MET A CA 1
ATOM 878 C C . MET A 1 109 ? 13.253 3.200 -13.300 1.00 95.19 109 MET A C 1
ATOM 880 O O . MET A 1 109 ? 12.507 2.528 -14.008 1.00 95.19 109 MET A O 1
ATOM 884 N N . VAL A 1 110 ? 12.803 3.891 -12.249 1.00 97.56 110 VAL A N 1
ATOM 885 C CA . VAL A 1 110 ? 11.396 3.921 -11.827 1.00 97.56 110 VAL A CA 1
ATOM 886 C C . VAL A 1 110 ? 10.616 4.996 -12.587 1.00 97.56 110 VAL A C 1
ATOM 888 O O . VAL A 1 110 ? 9.429 4.824 -12.847 1.00 97.56 110 VAL A O 1
ATOM 891 N N . PHE A 1 111 ? 11.281 6.072 -13.014 1.00 98.06 111 PHE A N 1
ATOM 892 C CA . PHE A 1 111 ? 10.658 7.223 -13.677 1.00 98.06 111 PHE A CA 1
ATOM 893 C C . PHE A 1 111 ? 9.838 6.858 -14.927 1.00 98.06 111 PHE A C 1
ATOM 895 O O . PHE A 1 111 ? 8.681 7.279 -14.997 1.00 98.06 111 PHE A O 1
ATOM 902 N N . PRO A 1 112 ? 10.310 5.980 -15.840 1.00 98.38 112 PRO A N 1
ATOM 903 C CA . PRO A 1 112 ? 9.492 5.536 -16.970 1.00 98.38 112 PRO A CA 1
ATOM 904 C C . PRO A 1 112 ? 8.188 4.834 -16.557 1.00 98.38 112 PRO A C 1
ATOM 906 O O . PRO A 1 112 ? 7.216 4.836 -17.309 1.00 98.38 112 PRO A O 1
ATOM 909 N N . LEU A 1 113 ? 8.137 4.224 -15.367 1.00 98.56 113 LEU A N 1
ATOM 910 C CA . LEU A 1 113 ? 6.925 3.581 -14.850 1.00 98.56 113 LEU A CA 1
ATOM 911 C C . LEU A 1 113 ? 5.922 4.614 -14.337 1.00 98.56 113 LEU A C 1
ATOM 913 O O . LEU A 1 113 ? 4.725 4.457 -14.574 1.00 98.56 113 LEU A O 1
ATOM 917 N N . TYR A 1 114 ? 6.400 5.669 -13.670 1.00 98.62 114 TYR A N 1
ATOM 918 C CA . TYR A 1 114 ? 5.572 6.809 -13.269 1.00 98.62 114 TYR A CA 1
ATOM 919 C C . TYR A 1 114 ? 4.965 7.489 -14.491 1.00 98.62 114 TYR A C 1
ATOM 921 O O . TYR A 1 114 ? 3.747 7.634 -14.570 1.00 98.62 114 TYR A O 1
ATOM 929 N N . GLU A 1 115 ? 5.800 7.809 -15.478 1.00 98.62 115 GLU A N 1
ATOM 930 C CA . GLU A 1 115 ? 5.384 8.416 -16.744 1.00 98.62 115 GLU A CA 1
ATOM 931 C C . GLU A 1 115 ? 4.349 7.549 -17.462 1.00 98.62 115 GLU A C 1
ATOM 933 O O . GLU A 1 115 ? 3.323 8.059 -17.915 1.00 98.62 115 GLU A O 1
ATOM 938 N N . LYS A 1 116 ? 4.549 6.223 -17.483 1.00 98.75 116 LYS A N 1
ATOM 939 C CA . LYS A 1 116 ? 3.575 5.307 -18.080 1.00 98.75 116 LYS A CA 1
ATOM 940 C C . LYS A 1 116 ? 2.245 5.282 -17.328 1.00 98.75 116 LYS A C 1
ATOM 942 O O . LYS A 1 116 ? 1.186 5.260 -17.954 1.00 98.75 116 LYS A O 1
ATOM 947 N N . CYS A 1 117 ? 2.274 5.309 -15.995 1.00 98.62 117 CYS A N 1
ATOM 948 C CA . CYS A 1 117 ? 1.057 5.404 -15.188 1.00 98.62 117 CYS A CA 1
ATOM 949 C C . CYS A 1 117 ? 0.295 6.707 -15.480 1.00 98.62 117 CYS A C 1
ATOM 951 O O . CYS A 1 117 ? -0.920 6.665 -15.679 1.00 98.62 117 CYS A O 1
ATOM 953 N N . ILE A 1 118 ? 1.006 7.836 -15.573 1.00 98.56 118 ILE A N 1
ATOM 954 C CA . ILE A 1 118 ? 0.438 9.154 -15.894 1.00 98.56 118 ILE A CA 1
ATOM 955 C C . ILE A 1 118 ? -0.205 9.148 -17.282 1.00 98.56 118 ILE A C 1
ATOM 957 O O . ILE A 1 118 ? -1.371 9.528 -17.407 1.00 98.56 118 ILE A O 1
ATOM 961 N N . GLU A 1 119 ? 0.518 8.668 -18.301 1.00 98.56 119 GLU A N 1
ATOM 962 C CA . GLU A 1 119 ? 0.032 8.538 -19.683 1.00 98.56 119 GLU A CA 1
ATOM 963 C C . GLU A 1 119 ? -1.298 7.772 -19.737 1.00 98.56 119 GLU A C 1
ATOM 965 O O . GLU A 1 119 ? -2.217 8.143 -20.465 1.00 98.56 119 GLU A O 1
ATOM 970 N N . MET A 1 120 ? -1.423 6.725 -18.919 1.00 98.50 120 MET A N 1
ATOM 971 C CA . MET A 1 120 ? -2.595 5.851 -18.872 1.00 98.50 120 MET A CA 1
ATOM 972 C C . MET A 1 120 ? -3.648 6.271 -17.829 1.00 98.50 120 MET A C 1
ATOM 974 O O . MET A 1 120 ? -4.632 5.561 -17.619 1.00 98.50 120 MET A O 1
ATOM 978 N N . GLY A 1 121 ? -3.472 7.424 -17.176 1.00 98.06 121 GLY A N 1
ATOM 979 C CA . GLY A 1 121 ? -4.445 8.004 -16.246 1.00 98.06 121 GLY A CA 1
ATOM 980 C C . GLY A 1 121 ? -4.491 7.367 -14.850 1.00 98.06 121 GLY A C 1
ATOM 981 O O . GLY A 1 121 ? -5.447 7.600 -14.107 1.00 98.06 121 GLY A O 1
ATOM 982 N N . VAL A 1 122 ? -3.481 6.586 -14.464 1.00 98.44 122 VAL A N 1
ATOM 983 C CA . VAL A 1 122 ? -3.357 5.975 -13.133 1.00 98.44 122 VAL A CA 1
ATOM 984 C C . VAL A 1 122 ? -2.427 6.812 -12.260 1.00 98.44 122 VAL A C 1
ATOM 986 O O . VAL A 1 122 ? -1.263 7.008 -12.586 1.00 98.44 122 VAL A O 1
ATOM 989 N N . LYS A 1 123 ? -2.938 7.295 -11.121 1.00 98.31 123 LYS A N 1
ATOM 990 C CA . LYS A 1 123 ? -2.239 8.301 -10.298 1.00 98.31 123 LYS A CA 1
ATOM 991 C C . LYS A 1 123 ? -1.852 7.846 -8.894 1.00 98.31 123 LYS A C 1
ATOM 993 O O . LYS A 1 123 ? -1.036 8.495 -8.259 1.00 98.31 123 LYS A O 1
ATOM 998 N N . ASN A 1 124 ? -2.425 6.753 -8.391 1.00 98.44 124 ASN A N 1
ATOM 999 C CA . ASN A 1 124 ? -2.235 6.331 -6.999 1.00 98.44 124 ASN A CA 1
ATOM 1000 C C . ASN A 1 124 ? -1.050 5.369 -6.857 1.00 98.44 124 ASN A C 1
ATOM 1002 O O . ASN A 1 124 ? -1.096 4.253 -7.379 1.00 98.44 124 ASN A O 1
ATOM 1006 N N . MET A 1 125 ? -0.014 5.799 -6.140 1.00 98.44 125 MET A N 1
ATOM 1007 C CA . MET A 1 125 ? 1.250 5.089 -5.962 1.00 98.44 125 MET A CA 1
ATOM 1008 C C . MET A 1 125 ? 1.461 4.758 -4.483 1.00 98.44 125 MET A C 1
ATOM 1010 O O . MET A 1 125 ? 1.853 5.609 -3.693 1.00 98.44 125 MET A O 1
ATOM 1014 N N . HIS A 1 126 ? 1.186 3.514 -4.104 1.00 97.75 126 HIS A N 1
ATOM 1015 C CA . HIS A 1 126 ? 1.318 3.014 -2.738 1.00 97.75 126 HIS A CA 1
ATOM 1016 C C . HIS A 1 126 ? 2.734 2.493 -2.492 1.00 97.75 126 HIS A C 1
ATOM 1018 O O . HIS A 1 126 ? 3.113 1.483 -3.073 1.00 97.75 126 HIS A O 1
ATOM 1024 N N . PHE A 1 127 ? 3.516 3.136 -1.631 1.00 96.44 127 PHE A N 1
ATOM 1025 C CA . PHE A 1 127 ? 4.881 2.724 -1.305 1.00 96.44 127 PHE A CA 1
ATOM 1026 C C . PHE A 1 127 ? 4.956 2.063 0.059 1.00 96.44 127 PHE A C 1
ATOM 1028 O O . PHE A 1 127 ? 4.569 2.639 1.072 1.00 96.44 127 PHE A O 1
ATOM 1035 N N . HIS A 1 128 ? 5.536 0.867 0.106 1.00 92.12 128 HIS A N 1
ATOM 1036 C CA . HIS A 1 128 ? 5.846 0.219 1.371 1.00 92.12 128 HIS A CA 1
ATOM 1037 C C . HIS A 1 128 ? 7.108 0.826 2.005 1.00 92.12 128 HIS A C 1
ATOM 1039 O O . HIS A 1 128 ? 8.213 0.606 1.509 1.00 92.12 128 HIS A O 1
ATOM 1045 N N . LYS A 1 129 ? 6.950 1.570 3.110 1.00 91.81 129 LYS A N 1
ATOM 1046 C CA . LYS A 1 129 ? 8.050 2.264 3.813 1.00 91.81 129 LYS A CA 1
ATOM 1047 C C . LYS A 1 129 ? 8.173 1.902 5.296 1.00 91.81 129 LYS A C 1
ATOM 1049 O O . LYS A 1 129 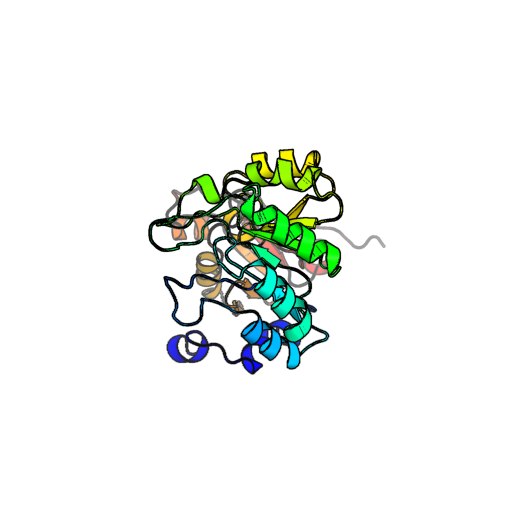? 8.719 2.661 6.087 1.00 91.81 129 LYS A O 1
ATOM 1054 N N . GLY A 1 130 ? 7.712 0.713 5.668 1.00 75.75 130 GLY A N 1
ATOM 1055 C CA . GLY A 1 130 ? 7.848 0.165 7.016 1.00 75.75 130 GLY A CA 1
ATOM 1056 C C . GLY A 1 130 ? 6.825 -0.940 7.281 1.00 75.75 130 GLY A C 1
ATOM 1057 O O . GLY A 1 130 ? 5.962 -1.152 6.446 1.00 75.75 130 GLY A O 1
ATOM 1058 N N . PRO A 1 131 ? 6.887 -1.645 8.419 1.00 69.81 131 PRO A N 1
ATOM 1059 C CA . PRO A 1 131 ? 8.118 -1.898 9.158 1.00 69.81 131 PRO A CA 1
ATOM 1060 C C . PRO A 1 131 ? 9.128 -2.666 8.286 1.00 69.81 131 PRO A C 1
ATOM 1062 O O . PRO A 1 131 ? 8.759 -3.356 7.337 1.00 69.81 131 PRO A O 1
ATOM 1065 N N . ALA A 1 132 ? 10.416 -2.544 8.601 1.00 68.00 132 ALA A N 1
ATOM 1066 C CA . ALA A 1 132 ? 11.453 -3.273 7.877 1.00 68.00 132 ALA A CA 1
ATOM 1067 C C . ALA A 1 132 ? 11.371 -4.784 8.142 1.00 68.00 132 ALA A C 1
ATOM 1069 O O . ALA A 1 132 ? 11.030 -5.215 9.243 1.00 68.00 132 ALA A O 1
ATOM 1070 N N . VAL A 1 133 ? 11.730 -5.581 7.135 1.00 65.75 133 VAL A N 1
ATOM 1071 C CA . VAL A 1 133 ? 11.698 -7.047 7.199 1.00 65.75 133 VAL A CA 1
ATOM 1072 C C . VAL A 1 133 ? 13.047 -7.606 6.751 1.00 65.75 133 VAL A C 1
ATOM 1074 O O . VAL A 1 133 ? 13.547 -7.263 5.680 1.00 65.75 133 VAL A O 1
ATOM 1077 N N . GLU A 1 134 ? 13.649 -8.478 7.556 1.00 55.81 134 GLU A N 1
ATOM 1078 C CA . GLU A 1 134 ? 14.860 -9.211 7.169 1.00 55.81 134 GLU A CA 1
ATOM 1079 C C . GLU A 1 134 ? 14.535 -10.263 6.090 1.00 55.81 134 GLU A C 1
ATOM 1081 O O . GLU A 1 134 ? 13.466 -10.872 6.149 1.00 55.81 134 GLU A O 1
ATOM 1086 N N . PRO A 1 135 ? 15.410 -10.516 5.092 1.00 63.72 135 PRO A N 1
ATOM 1087 C CA . PRO A 1 135 ? 16.809 -10.082 4.950 1.00 63.72 135 PRO A CA 1
ATOM 1088 C C . PRO A 1 135 ? 17.011 -8.815 4.085 1.00 63.72 135 PRO A C 1
ATOM 1090 O O . PRO A 1 135 ? 18.096 -8.607 3.527 1.00 63.72 135 PRO A O 1
ATOM 1093 N N . LEU A 1 136 ? 15.974 -7.992 3.910 1.00 73.19 136 LEU A N 1
ATOM 1094 C CA . LEU A 1 136 ? 15.964 -6.868 2.970 1.00 73.19 136 LEU A CA 1
ATOM 1095 C C . LEU A 1 136 ? 16.734 -5.659 3.516 1.00 73.19 136 LEU A C 1
ATOM 1097 O O . LEU A 1 136 ? 16.904 -5.489 4.724 1.00 73.19 136 LEU A O 1
ATOM 1101 N N . SER A 1 137 ? 17.234 -4.802 2.624 1.00 80.56 137 SER A N 1
ATOM 1102 C CA . SER A 1 137 ? 18.033 -3.647 3.040 1.00 80.56 137 SER A CA 1
ATOM 1103 C C . SER A 1 137 ? 17.165 -2.590 3.723 1.00 80.56 137 SER A C 1
ATOM 1105 O O . SER A 1 137 ? 16.301 -1.991 3.088 1.00 80.56 137 SER A O 1
ATOM 1107 N N . LEU A 1 138 ? 17.460 -2.294 4.995 1.00 79.88 138 LEU A N 1
ATOM 1108 C CA . LEU A 1 138 ? 16.748 -1.292 5.803 1.00 79.88 138 LEU A CA 1
ATOM 1109 C C . LEU A 1 138 ? 16.620 0.075 5.107 1.00 79.88 138 LEU A C 1
ATOM 1111 O O . LEU A 1 138 ? 15.581 0.724 5.209 1.00 79.88 138 LEU A O 1
ATOM 1115 N N . SER A 1 139 ? 17.649 0.494 4.365 1.00 88.00 139 SER A N 1
ATOM 1116 C CA . SER A 1 139 ? 17.654 1.763 3.626 1.00 88.00 139 SER A CA 1
ATOM 1117 C C . SER A 1 139 ? 16.584 1.848 2.535 1.00 88.00 139 SER A C 1
ATOM 1119 O O . SER A 1 139 ? 16.225 2.945 2.130 1.00 88.00 139 SER A O 1
ATOM 1121 N N . LYS A 1 140 ? 16.039 0.722 2.062 1.00 90.19 140 LYS A N 1
ATOM 1122 C CA . LYS A 1 140 ? 15.000 0.707 1.019 1.00 90.19 140 LYS A CA 1
ATOM 1123 C C . LYS A 1 140 ? 13.594 0.969 1.563 1.00 90.19 140 LYS A C 1
ATOM 1125 O O . LYS A 1 140 ? 12.684 1.286 0.800 1.00 90.19 140 LYS A O 1
ATOM 1130 N N . PHE A 1 141 ? 13.434 0.932 2.883 1.00 87.88 141 PHE A N 1
ATOM 1131 C CA . PHE A 1 141 ? 12.225 1.366 3.587 1.00 87.88 141 PHE A CA 1
ATOM 1132 C C . PHE A 1 141 ? 12.285 2.848 3.991 1.00 87.88 141 PHE A C 1
ATOM 1134 O O . PHE A 1 141 ? 11.381 3.340 4.653 1.00 87.88 141 PHE A O 1
ATOM 1141 N N . ASP A 1 142 ? 13.358 3.565 3.660 1.00 92.31 142 ASP A N 1
ATOM 1142 C CA . ASP A 1 142 ? 13.479 4.986 3.975 1.00 92.31 142 ASP A CA 1
ATOM 1143 C C . ASP A 1 142 ? 12.468 5.802 3.165 1.00 92.31 142 ASP A C 1
ATOM 1145 O O . ASP A 1 142 ? 12.404 5.649 1.948 1.00 92.31 142 ASP A O 1
ATOM 1149 N N . VAL A 1 143 ? 11.664 6.627 3.836 1.00 94.69 143 VAL A N 1
ATOM 1150 C CA . VAL A 1 143 ? 10.612 7.444 3.212 1.00 94.69 143 VAL A CA 1
ATOM 1151 C C . VAL A 1 143 ? 11.179 8.673 2.497 1.00 94.69 143 VAL A C 1
ATOM 1153 O O . VAL A 1 143 ? 10.515 9.249 1.643 1.00 94.69 143 VAL A O 1
ATOM 1156 N N . ARG A 1 144 ? 12.423 9.069 2.790 1.00 94.69 144 ARG A N 1
ATOM 1157 C CA . ARG A 1 144 ? 13.049 10.267 2.207 1.00 94.69 144 ARG A CA 1
ATOM 1158 C C . ARG A 1 144 ? 13.259 10.178 0.698 1.00 94.69 144 ARG A C 1
ATOM 1160 O O . ARG A 1 144 ? 13.341 11.211 0.046 1.00 94.69 144 ARG A O 1
ATOM 1167 N N . ASP A 1 145 ? 13.291 8.973 0.135 1.00 96.12 145 ASP A N 1
ATOM 1168 C CA . ASP A 1 145 ? 13.374 8.774 -1.317 1.00 96.12 145 ASP A CA 1
ATOM 1169 C C . ASP A 1 145 ? 12.067 9.105 -2.067 1.00 96.12 145 ASP A C 1
ATOM 1171 O O . ASP A 1 145 ? 12.050 9.073 -3.293 1.00 96.12 145 ASP A O 1
ATOM 1175 N N . ILE A 1 146 ? 10.988 9.436 -1.350 1.00 97.56 146 ILE A N 1
ATOM 1176 C CA . ILE A 1 146 ? 9.719 9.911 -1.918 1.00 97.56 146 ILE A CA 1
ATOM 1177 C C . ILE A 1 146 ? 9.776 11.400 -2.259 1.00 97.56 146 ILE A C 1
ATOM 1179 O O . ILE A 1 146 ? 9.039 11.851 -3.130 1.00 97.56 146 ILE A O 1
ATOM 1183 N N . ASP A 1 147 ? 10.639 12.168 -1.595 1.00 96.19 147 ASP A N 1
ATOM 1184 C CA . ASP A 1 147 ? 10.672 13.622 -1.736 1.00 96.19 147 ASP A CA 1
ATOM 1185 C C . ASP A 1 147 ? 10.867 14.073 -3.192 1.00 96.19 147 ASP A C 1
ATOM 1187 O O . ASP A 1 147 ? 10.046 14.795 -3.749 1.00 96.19 147 ASP A O 1
ATOM 1191 N N . GLU A 1 148 ? 11.930 13.595 -3.835 1.00 97.25 148 GLU A N 1
ATOM 1192 C CA . GLU A 1 148 ? 12.248 13.938 -5.221 1.00 97.25 148 GLU A CA 1
ATOM 1193 C C . GLU A 1 148 ? 11.111 13.595 -6.206 1.00 97.25 148 GLU A C 1
ATOM 1195 O O . GLU A 1 148 ? 10.656 14.500 -6.913 1.00 97.25 148 GLU A O 1
ATOM 1200 N N . PRO A 1 149 ? 10.582 12.354 -6.260 1.00 97.81 149 PRO A N 1
ATOM 1201 C CA . PRO A 1 149 ? 9.497 12.034 -7.181 1.00 97.81 149 PRO A CA 1
ATOM 1202 C C . PRO A 1 149 ? 8.184 12.754 -6.841 1.00 97.81 149 PRO A C 1
ATOM 1204 O O . PRO A 1 149 ? 7.435 13.067 -7.765 1.00 97.81 149 PRO A O 1
ATOM 1207 N N . ALA A 1 150 ? 7.913 13.087 -5.573 1.00 97.88 150 ALA A N 1
ATOM 1208 C CA . ALA A 1 150 ? 6.737 13.881 -5.210 1.00 97.88 150 ALA A CA 1
ATOM 1209 C C . ALA A 1 150 ? 6.760 15.288 -5.833 1.00 97.88 150 ALA A C 1
ATOM 1211 O O . ALA A 1 150 ? 5.709 15.785 -6.242 1.00 97.88 150 ALA A O 1
ATOM 1212 N N . TRP A 1 151 ? 7.948 15.893 -5.964 1.00 96.31 151 TRP A N 1
ATOM 1213 C CA . TRP A 1 151 ? 8.145 17.177 -6.648 1.00 96.31 151 TRP A CA 1
ATOM 1214 C C . TRP A 1 151 ? 8.171 17.067 -8.169 1.00 96.31 151 TRP A C 1
ATOM 1216 O O . TRP A 1 151 ? 7.642 17.947 -8.847 1.00 96.31 151 TRP A O 1
ATOM 1226 N N . LEU A 1 152 ? 8.805 16.024 -8.709 1.00 97.81 152 LEU A N 1
ATOM 1227 C CA . LEU A 1 152 ? 8.916 15.829 -10.158 1.00 97.81 152 LEU A CA 1
ATOM 1228 C C . LEU A 1 152 ? 7.575 15.463 -10.804 1.00 97.81 152 LEU A C 1
ATOM 1230 O O . LEU A 1 152 ? 7.335 15.851 -11.945 1.00 97.81 152 LEU A O 1
ATOM 1234 N N . TYR A 1 153 ? 6.710 14.757 -10.072 1.00 98.25 153 TYR A N 1
ATOM 1235 C CA . TYR A 1 153 ? 5.429 14.243 -10.561 1.00 98.25 153 TYR A CA 1
ATOM 1236 C C . TYR A 1 153 ? 4.262 14.705 -9.669 1.00 98.25 153 TYR A C 1
ATOM 1238 O O . TYR A 1 153 ? 3.627 13.882 -8.997 1.00 98.25 153 TYR A O 1
ATOM 1246 N N . PRO A 1 154 ? 3.950 16.017 -9.629 1.00 97.38 154 PRO A N 1
ATOM 1247 C CA . PRO A 1 154 ? 2.885 16.567 -8.785 1.00 97.38 154 PRO A CA 1
ATOM 1248 C C . PRO A 1 154 ? 1.483 16.031 -9.129 1.00 97.38 154 PRO A C 1
ATOM 1250 O O . PRO A 1 154 ? 0.559 16.145 -8.327 1.00 97.38 154 PRO A O 1
ATOM 1253 N N . GLU A 1 155 ? 1.297 15.447 -10.314 1.00 97.50 155 GLU A N 1
ATOM 1254 C CA . GLU A 1 155 ? 0.064 14.787 -10.744 1.00 97.50 155 GLU A CA 1
ATOM 1255 C C . GLU A 1 155 ? -0.156 13.390 -10.141 1.00 97.50 155 GLU A C 1
ATOM 1257 O O . GLU A 1 155 ? -1.263 12.850 -10.266 1.00 97.50 155 GLU A O 1
ATOM 1262 N N . LEU A 1 156 ? 0.871 12.796 -9.524 1.00 98.62 156 LEU A N 1
ATOM 1263 C CA . LEU A 1 156 ? 0.799 11.507 -8.841 1.00 98.62 156 LEU A CA 1
ATOM 1264 C C . LEU A 1 156 ? 0.522 11.687 -7.352 1.00 98.62 156 LEU A C 1
ATOM 1266 O O . LEU A 1 156 ? 1.050 12.593 -6.718 1.00 98.62 156 LEU A O 1
ATOM 1270 N N . ASN A 1 157 ? -0.247 10.758 -6.788 1.00 98.69 157 ASN A N 1
ATOM 1271 C CA . ASN A 1 157 ? -0.476 10.632 -5.355 1.00 98.69 157 ASN A CA 1
ATOM 1272 C C . ASN A 1 157 ? 0.478 9.577 -4.791 1.00 98.69 157 ASN A C 1
ATOM 1274 O O . ASN A 1 157 ? 0.372 8.400 -5.144 1.00 98.69 157 ASN A O 1
ATOM 1278 N N . PHE A 1 158 ? 1.362 9.972 -3.883 1.00 98.56 158 PHE A N 1
ATOM 1279 C CA . PHE A 1 158 ? 2.289 9.076 -3.195 1.00 98.56 158 PHE A CA 1
ATOM 1280 C C . PHE A 1 158 ? 1.704 8.681 -1.839 1.00 98.56 158 PHE A C 1
ATOM 1282 O O . PHE A 1 158 ? 1.736 9.452 -0.884 1.00 98.56 158 PHE A O 1
ATOM 1289 N N . ILE A 1 159 ? 1.142 7.478 -1.746 1.00 98.06 159 ILE A N 1
ATOM 1290 C CA . ILE A 1 159 ? 0.557 6.938 -0.517 1.00 98.06 159 ILE A CA 1
ATOM 1291 C C . ILE A 1 159 ? 1.612 6.113 0.220 1.00 98.06 159 ILE A C 1
ATOM 1293 O O . ILE A 1 159 ? 2.047 5.071 -0.262 1.00 98.06 159 ILE A O 1
ATOM 1297 N N . ILE A 1 160 ? 2.028 6.567 1.397 1.00 96.81 160 ILE A N 1
ATOM 1298 C CA . ILE A 1 160 ? 3.075 5.928 2.194 1.00 96.81 160 ILE A CA 1
ATOM 1299 C C . ILE A 1 160 ? 2.438 4.926 3.139 1.00 96.81 160 ILE A C 1
ATOM 1301 O O . ILE A 1 160 ? 1.864 5.282 4.172 1.00 96.81 160 ILE A O 1
ATOM 1305 N N . ASP A 1 161 ? 2.541 3.653 2.778 1.00 91.81 161 ASP A N 1
ATOM 1306 C CA . ASP A 1 161 ? 2.053 2.576 3.616 1.00 91.81 161 ASP A CA 1
ATOM 1307 C C . ASP A 1 161 ? 2.889 2.474 4.883 1.00 91.81 161 ASP A C 1
ATOM 1309 O O . ASP A 1 161 ? 4.125 2.501 4.849 1.00 91.81 161 ASP A O 1
ATOM 1313 N N . HIS A 1 162 ? 2.176 2.320 5.998 1.00 88.75 162 HIS A N 1
ATOM 1314 C CA . HIS A 1 162 ? 2.728 2.228 7.343 1.00 88.75 162 HIS A CA 1
ATOM 1315 C C . HIS A 1 162 ? 3.393 3.532 7.812 1.00 88.75 162 HIS A C 1
ATOM 1317 O O . HIS A 1 162 ? 4.143 3.507 8.784 1.00 88.75 162 HIS A O 1
ATOM 1323 N N . VAL A 1 163 ? 3.129 4.655 7.122 1.00 90.56 163 VAL A N 1
ATOM 1324 C CA . VAL A 1 163 ? 3.576 6.022 7.462 1.00 90.56 163 VAL A CA 1
ATOM 1325 C C . VAL A 1 163 ? 5.059 6.127 7.843 1.00 90.56 163 VAL A C 1
ATOM 1327 O O . VAL A 1 163 ? 5.444 6.884 8.727 1.00 90.56 163 VAL A O 1
ATOM 1330 N N 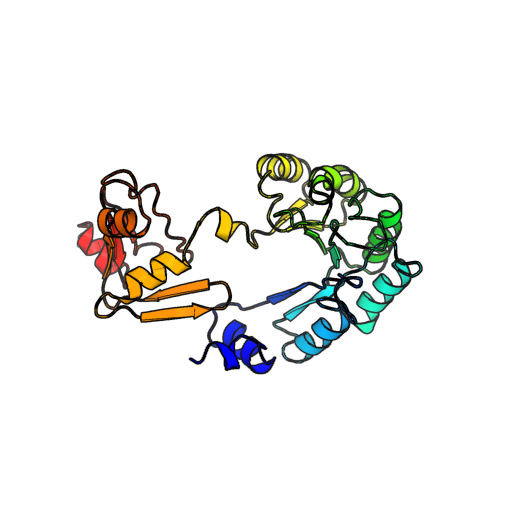. GLY A 1 164 ? 5.911 5.339 7.181 1.00 87.25 164 GLY A N 1
ATOM 1331 C CA . GLY A 1 164 ? 7.360 5.379 7.401 1.00 87.25 164 GLY A CA 1
ATOM 1332 C C . GLY A 1 164 ? 7.837 4.758 8.720 1.00 87.25 164 GLY A C 1
ATOM 1333 O O . GLY A 1 164 ? 8.993 4.961 9.098 1.00 87.25 164 GLY A O 1
ATOM 1334 N N . LEU A 1 165 ? 6.985 4.025 9.448 1.00 83.25 165 LEU A N 1
ATOM 1335 C CA . LEU A 1 165 ? 7.335 3.499 10.768 1.00 83.25 165 LEU A CA 1
ATOM 1336 C C . LEU A 1 165 ? 8.607 2.626 10.756 1.00 83.25 165 LEU A C 1
ATOM 1338 O O . LEU A 1 165 ? 8.808 1.818 9.844 1.00 83.25 165 LEU A O 1
ATOM 1342 N N . PRO A 1 166 ? 9.460 2.740 11.795 1.00 73.25 166 PRO A N 1
ATOM 1343 C CA . PRO A 1 166 ? 9.268 3.533 13.020 1.00 73.25 166 PRO A CA 1
ATOM 1344 C C . PRO A 1 166 ? 9.623 5.029 12.884 1.00 73.25 166 PRO A C 1
ATOM 1346 O O . PRO A 1 166 ? 9.458 5.778 13.840 1.00 73.25 166 PRO A O 1
ATOM 1349 N N . ARG A 1 167 ? 10.101 5.487 11.720 1.00 82.19 167 ARG A N 1
ATOM 1350 C CA . ARG A 1 167 ? 10.515 6.880 11.472 1.00 82.19 167 ARG A CA 1
ATOM 1351 C C . ARG A 1 167 ? 9.325 7.753 11.051 1.00 82.19 167 ARG A C 1
ATOM 1353 O O . ARG A 1 167 ? 9.324 8.335 9.970 1.00 82.19 167 ARG A O 1
ATOM 1360 N N . LEU A 1 168 ? 8.305 7.822 11.907 1.00 85.00 168 LEU A N 1
ATOM 1361 C CA . LEU A 1 168 ? 7.079 8.584 11.635 1.00 85.00 168 LEU A CA 1
ATOM 1362 C C . LEU A 1 168 ? 7.363 10.072 11.376 1.00 85.00 168 LEU A C 1
ATOM 1364 O O . LEU A 1 168 ? 6.775 10.660 10.472 1.00 85.00 168 LEU A O 1
ATOM 1368 N N . ASP A 1 169 ? 8.297 10.664 12.121 1.00 83.81 169 ASP A N 1
ATOM 1369 C CA . ASP A 1 169 ? 8.645 12.083 11.988 1.00 83.81 169 ASP A CA 1
ATOM 1370 C C . ASP A 1 169 ? 9.134 12.433 10.577 1.00 83.81 169 ASP A C 1
ATOM 1372 O O . ASP A 1 169 ? 8.732 13.458 10.024 1.00 83.81 169 ASP A O 1
ATOM 1376 N N . ASP A 1 170 ? 9.940 11.563 9.956 1.00 90.25 170 ASP A N 1
ATOM 1377 C CA . ASP A 1 170 ? 10.414 11.760 8.582 1.00 90.25 170 ASP A CA 1
ATOM 1378 C C . ASP A 1 170 ? 9.235 11.802 7.598 1.00 90.25 170 ASP A C 1
ATOM 1380 O O . ASP A 1 170 ? 9.193 12.656 6.709 1.00 90.25 170 ASP A O 1
ATOM 1384 N N . PHE A 1 171 ? 8.246 10.918 7.776 1.00 92.94 171 PHE A N 1
ATOM 1385 C CA . PHE A 1 171 ? 7.019 10.946 6.980 1.00 92.94 171 PHE A CA 1
ATOM 1386 C C . PHE A 1 171 ? 6.245 12.250 7.202 1.00 92.94 171 PHE A C 1
ATOM 1388 O O . PHE A 1 171 ? 5.871 12.897 6.224 1.00 92.94 171 PHE A O 1
ATOM 1395 N N . CYS A 1 172 ? 6.041 12.665 8.456 1.00 89.81 172 CYS A N 1
ATOM 1396 C CA . CYS A 1 172 ? 5.313 13.891 8.789 1.00 89.81 172 CYS A CA 1
ATOM 1397 C C . CYS A 1 172 ? 5.941 15.129 8.131 1.00 89.81 172 CYS A C 1
ATOM 1399 O O . CYS A 1 172 ? 5.222 15.951 7.562 1.00 89.81 172 CYS A O 1
ATOM 1401 N N . TRP A 1 173 ? 7.273 15.246 8.142 1.00 90.06 173 TRP A N 1
ATOM 1402 C CA . TRP A 1 173 ? 7.980 16.356 7.495 1.00 90.06 173 TRP A CA 1
ATOM 1403 C C . TRP A 1 173 ? 7.834 16.363 5.970 1.00 90.06 173 TRP A C 1
ATOM 1405 O O . TRP A 1 173 ? 7.697 17.431 5.369 1.00 90.06 173 TRP A O 1
ATOM 1415 N N . ILE A 1 174 ? 7.844 15.190 5.333 1.00 93.44 174 ILE A N 1
ATOM 1416 C CA . ILE A 1 174 ? 7.650 15.076 3.881 1.00 93.44 174 ILE A CA 1
ATOM 1417 C C . ILE A 1 174 ? 6.199 15.389 3.511 1.00 93.44 174 ILE A C 1
ATOM 1419 O O . ILE A 1 174 ? 5.971 16.206 2.620 1.00 93.44 174 ILE A O 1
ATOM 1423 N N . ALA A 1 175 ? 5.230 14.804 4.218 1.00 92.31 175 ALA A N 1
ATOM 1424 C CA . ALA A 1 175 ? 3.803 15.012 3.982 1.00 92.31 175 ALA A CA 1
ATOM 1425 C C . ALA A 1 175 ? 3.377 16.472 4.214 1.00 92.31 175 ALA A C 1
ATOM 1427 O O . ALA A 1 175 ? 2.567 17.006 3.463 1.00 92.31 175 ALA A O 1
ATOM 1428 N N . ALA A 1 176 ? 3.966 17.157 5.200 1.00 90.50 176 ALA A N 1
ATOM 1429 C CA . ALA A 1 176 ? 3.719 18.581 5.426 1.00 90.50 176 ALA A CA 1
ATOM 1430 C C . ALA A 1 176 ? 4.231 19.469 4.278 1.00 90.50 176 ALA A C 1
ATOM 1432 O O . ALA A 1 176 ? 3.683 20.545 4.037 1.00 90.50 176 ALA A O 1
ATOM 1433 N N . ARG A 1 177 ? 5.287 19.041 3.575 1.00 91.38 177 ARG A N 1
ATOM 1434 C CA . ARG A 1 177 ? 5.901 19.802 2.479 1.00 91.38 177 ARG A CA 1
ATOM 1435 C C . ARG A 1 177 ? 5.326 19.461 1.103 1.00 91.38 177 ARG A C 1
ATOM 1437 O O . ARG A 1 177 ? 5.316 20.332 0.236 1.00 91.38 177 ARG A O 1
ATOM 1444 N N . CYS A 1 178 ? 4.877 18.226 0.895 1.00 93.12 178 CYS A N 1
ATOM 1445 C CA . CYS A 1 178 ? 4.439 17.723 -0.406 1.00 93.12 178 CYS A CA 1
ATOM 1446 C C . CYS A 1 178 ? 2.927 17.430 -0.377 1.00 93.12 178 CYS A C 1
ATOM 1448 O O . CYS A 1 178 ? 2.518 16.426 0.207 1.00 93.12 178 CYS A O 1
ATOM 1450 N N . PRO A 1 179 ? 2.076 18.263 -1.010 1.00 94.56 179 PRO A N 1
ATOM 1451 C CA . PRO A 1 179 ? 0.615 18.153 -0.898 1.00 94.56 179 PRO A CA 1
ATOM 1452 C C . PRO A 1 179 ? 0.028 16.889 -1.549 1.00 94.56 179 PRO A C 1
ATOM 1454 O O . PRO A 1 179 ? -1.134 16.562 -1.322 1.00 94.56 179 PRO A O 1
ATOM 1457 N N . ASN A 1 180 ? 0.820 16.195 -2.365 1.00 98.12 180 ASN A N 1
ATOM 1458 C CA . ASN A 1 180 ? 0.482 14.944 -3.035 1.00 98.12 180 ASN A CA 1
ATOM 1459 C C . ASN A 1 180 ? 1.045 13.699 -2.318 1.00 98.12 180 ASN A C 1
ATOM 1461 O O . ASN A 1 180 ? 1.026 12.604 -2.886 1.00 98.12 180 ASN A O 1
ATOM 1465 N N . VAL A 1 181 ? 1.539 13.844 -1.083 1.00 98.12 181 VAL A N 1
ATOM 1466 C CA . VAL A 1 181 ? 1.989 12.736 -0.231 1.00 98.12 181 VAL A CA 1
ATOM 1467 C C . VAL A 1 181 ? 0.947 12.464 0.855 1.00 98.12 181 VAL A C 1
ATOM 1469 O O . VAL A 1 181 ? 0.581 13.344 1.629 1.00 98.12 181 VAL A O 1
ATOM 1472 N N . TYR A 1 182 ? 0.486 11.217 0.933 1.00 97.38 182 TYR A N 1
ATOM 1473 C CA . TYR A 1 182 ? -0.575 10.767 1.834 1.00 97.38 182 TYR A CA 1
ATOM 1474 C C . TYR A 1 182 ? -0.085 9.633 2.733 1.00 97.38 182 TYR A C 1
ATOM 1476 O O . TYR A 1 182 ? 0.798 8.866 2.357 1.00 97.38 182 TYR A O 1
ATOM 1484 N N . GLY A 1 183 ? -0.682 9.488 3.914 1.00 93.25 183 GLY A N 1
ATOM 1485 C CA . GLY A 1 183 ? -0.383 8.390 4.835 1.00 93.25 183 GLY A CA 1
ATOM 1486 C C . GLY A 1 183 ? -1.388 7.249 4.725 1.00 93.25 183 GLY A C 1
ATOM 1487 O O . GLY A 1 183 ? -2.594 7.481 4.717 1.00 93.25 183 GLY A O 1
ATOM 1488 N N . SER A 1 184 ? -0.897 6.011 4.695 1.00 90.06 184 SER A N 1
ATOM 1489 C CA . SER A 1 184 ? -1.703 4.798 4.867 1.00 90.06 184 SER A CA 1
ATOM 1490 C C . SER A 1 184 ? -1.370 4.171 6.222 1.00 90.06 184 SER A C 1
ATOM 1492 O O . SER A 1 184 ? -0.233 3.781 6.486 1.00 90.06 184 SER A O 1
ATOM 1494 N N . LEU A 1 185 ? -2.372 4.096 7.104 1.00 82.88 185 LEU A N 1
ATOM 1495 C CA . LEU A 1 185 ? -2.213 3.685 8.508 1.00 82.88 185 LEU A CA 1
ATOM 1496 C C . LEU A 1 185 ? -2.220 2.162 8.713 1.00 82.88 185 LEU A C 1
ATOM 1498 O O . LEU A 1 185 ? -2.217 1.684 9.849 1.00 82.88 185 LEU A O 1
ATOM 1502 N N . ALA A 1 186 ? -2.218 1.378 7.630 1.00 72.81 186 ALA A N 1
ATOM 1503 C CA . ALA A 1 186 ? -2.125 -0.076 7.712 1.00 72.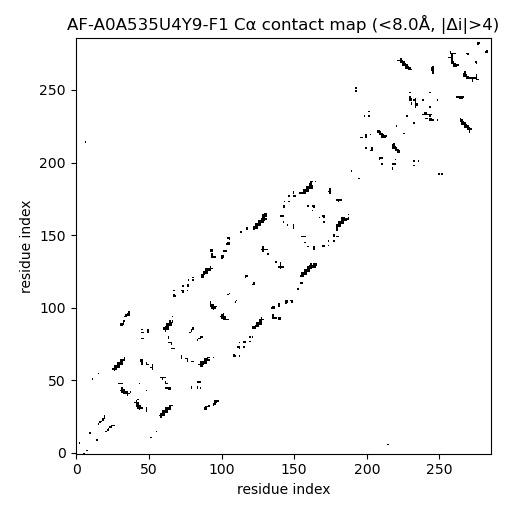81 186 ALA A CA 1
ATOM 1504 C C . ALA A 1 186 ? -0.920 -0.473 8.577 1.00 72.81 186 ALA A C 1
ATOM 1506 O O . ALA A 1 186 ? 0.148 0.111 8.433 1.00 72.81 186 ALA A O 1
ATOM 1507 N N . VAL A 1 187 ? -1.067 -1.455 9.473 1.00 65.75 187 VAL A N 1
ATOM 1508 C CA . VAL A 1 187 ? -0.051 -1.897 10.463 1.00 65.75 187 VAL A CA 1
ATOM 1509 C C . VAL A 1 187 ? 0.387 -0.822 11.473 1.00 65.75 187 VAL A C 1
ATOM 1511 O O . VAL A 1 187 ? 0.666 -1.175 12.612 1.00 65.75 187 VAL A O 1
ATOM 1514 N N . ALA A 1 188 ? 0.396 0.468 11.126 1.00 66.62 188 ALA A N 1
ATOM 1515 C CA . ALA A 1 188 ? 0.727 1.556 12.039 1.00 66.62 188 ALA A CA 1
ATOM 1516 C C . ALA A 1 188 ? -0.197 1.572 13.258 1.00 66.62 188 ALA A C 1
ATOM 1518 O O . ALA A 1 188 ? 0.292 1.652 14.380 1.00 66.62 188 ALA A O 1
ATOM 1519 N N . LEU A 1 189 ? -1.495 1.340 13.039 1.00 61.94 189 LEU A N 1
ATOM 1520 C CA . LEU A 1 189 ? -2.482 1.160 14.112 1.00 61.94 189 LEU A CA 1
ATOM 1521 C C . LEU A 1 189 ? -2.079 0.046 15.098 1.00 61.94 189 LEU A C 1
ATOM 1523 O O . LEU A 1 189 ? -2.268 0.166 16.299 1.00 61.94 189 LEU A O 1
ATOM 1527 N N . ALA A 1 190 ? -1.436 -1.026 14.621 1.00 53.84 190 ALA A N 1
ATOM 1528 C CA . ALA A 1 190 ? -0.989 -2.117 15.488 1.00 53.84 190 ALA A CA 1
ATOM 1529 C C . ALA A 1 190 ? 0.281 -1.784 16.297 1.00 53.84 190 ALA A C 1
ATOM 1531 O O . ALA A 1 190 ? 0.487 -2.386 17.347 1.00 53.84 190 ALA A O 1
ATOM 1532 N N . PHE A 1 191 ? 1.131 -0.861 15.824 1.00 51.28 191 PHE A N 1
ATOM 1533 C CA . PHE A 1 191 ? 2.320 -0.399 16.557 1.00 51.28 191 PHE A CA 1
ATOM 1534 C C . PHE A 1 191 ? 1.997 0.660 17.608 1.00 51.28 191 PHE A C 1
ATOM 1536 O O . PHE A 1 191 ? 2.691 0.728 18.619 1.00 51.28 191 PHE A O 1
ATOM 1543 N N . VAL A 1 192 ? 0.953 1.455 17.371 1.00 49.19 192 VAL A N 1
ATOM 1544 C CA . VAL A 1 192 ? 0.358 2.332 18.386 1.00 49.19 192 VAL A CA 1
ATOM 1545 C C . VAL A 1 192 ? -0.229 1.469 19.519 1.00 49.19 192 VAL A C 1
ATOM 1547 O O . VAL A 1 192 ? 0.009 1.735 20.690 1.00 49.19 192 VAL A O 1
ATOM 1550 N N . HIS A 1 193 ? -0.811 0.317 19.168 1.00 47.25 193 HIS A N 1
ATOM 1551 C CA . HIS A 1 193 ? -1.636 -0.501 20.054 1.00 47.25 193 HIS A CA 1
ATOM 1552 C C . HIS A 1 193 ? -1.039 -1.899 20.360 1.00 47.25 193 HIS A C 1
ATOM 1554 O O . HIS A 1 193 ? -1.528 -2.938 19.900 1.00 47.25 193 HIS A O 1
ATOM 1560 N N . ASN A 1 194 ? 0.063 -1.978 21.111 1.00 47.00 194 ASN A N 1
ATOM 1561 C CA . ASN A 1 194 ? 0.844 -3.218 21.270 1.00 47.00 194 ASN A CA 1
ATOM 1562 C C . ASN A 1 194 ? 0.211 -4.294 22.193 1.00 47.00 194 ASN A C 1
ATOM 1564 O O . ASN A 1 194 ? 0.621 -4.459 23.335 1.00 47.00 194 ASN A O 1
ATOM 1568 N N . ARG A 1 195 ? -0.679 -5.126 21.621 1.00 55.91 195 ARG A N 1
ATOM 1569 C CA . ARG A 1 195 ? -1.033 -6.550 21.935 1.00 55.91 195 ARG A CA 1
ATOM 1570 C C . ARG A 1 195 ? -2.540 -6.847 22.104 1.00 55.91 195 ARG A C 1
ATOM 1572 O O . ARG A 1 195 ? -2.901 -7.644 22.972 1.00 55.91 195 ARG A O 1
ATOM 1579 N N . PRO A 1 196 ? -3.438 -6.388 21.211 1.00 56.12 196 PRO A N 1
ATOM 1580 C CA . PRO A 1 196 ? -4.891 -6.586 21.340 1.00 56.12 196 PRO A CA 1
ATOM 1581 C C . PRO A 1 196 ? -5.311 -8.059 21.503 1.00 56.12 196 PRO A C 1
ATOM 1583 O O . PRO A 1 196 ? -6.295 -8.361 22.173 1.00 56.12 196 PRO A O 1
ATOM 1586 N N . ARG A 1 197 ? -4.539 -9.005 20.938 1.00 57.00 197 ARG A N 1
ATOM 1587 C CA . ARG A 1 197 ? -4.764 -10.459 21.085 1.00 57.00 197 ARG A CA 1
ATOM 1588 C C . ARG A 1 197 ? -4.666 -10.947 22.519 1.00 57.00 197 ARG A C 1
ATOM 1590 O O . ARG A 1 197 ? -5.492 -11.755 22.928 1.00 57.00 197 ARG A O 1
ATOM 1597 N N . PHE A 1 198 ? -3.682 -10.446 23.249 1.00 57.34 198 PHE A N 1
ATOM 1598 C CA . PHE A 1 198 ? -3.467 -10.817 24.635 1.00 57.34 198 PHE A CA 1
ATOM 1599 C C . PHE A 1 198 ? -4.618 -10.307 25.509 1.00 57.34 198 PHE A C 1
ATOM 1601 O O . PHE A 1 198 ? -5.247 -11.078 26.229 1.00 57.34 198 PHE A O 1
ATOM 1608 N N . PHE A 1 199 ? -4.986 -9.037 25.338 1.00 56.56 199 PHE A N 1
A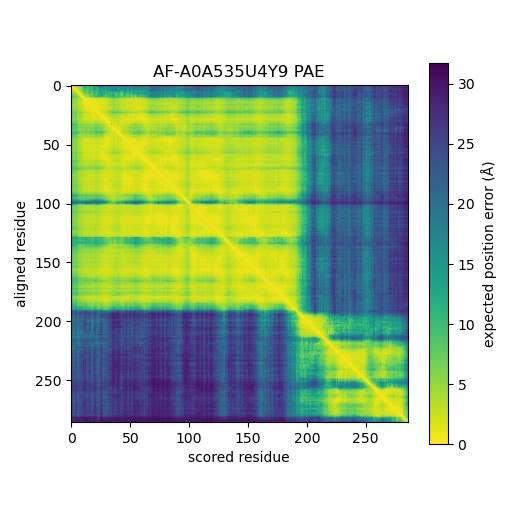TOM 1609 C CA . PHE A 1 199 ? -6.113 -8.421 26.037 1.00 56.56 199 PHE A CA 1
ATOM 1610 C C . PHE A 1 199 ? -7.439 -9.129 25.777 1.00 56.56 199 PHE A C 1
ATOM 1612 O O . PHE A 1 199 ? -8.166 -9.453 26.713 1.00 56.56 199 PHE A O 1
ATOM 1619 N N . ALA A 1 200 ? -7.747 -9.435 24.517 1.00 61.59 200 ALA A N 1
ATOM 1620 C CA . ALA A 1 200 ? -8.968 -10.156 24.185 1.00 61.59 200 ALA A CA 1
ATOM 1621 C C . ALA A 1 200 ? -9.033 -11.546 24.840 1.00 61.59 200 ALA A C 1
ATOM 1623 O O . ALA A 1 200 ? -10.111 -12.023 25.191 1.00 61.59 200 ALA A O 1
ATOM 1624 N N . GLU A 1 201 ? -7.891 -12.204 25.022 1.00 63.19 201 GLU A N 1
ATOM 1625 C CA . GLU A 1 201 ? -7.808 -13.505 25.679 1.00 63.19 201 GLU A CA 1
ATOM 1626 C C . GLU A 1 201 ? -8.005 -13.410 27.197 1.00 63.19 201 GLU A C 1
ATOM 1628 O O . GLU A 1 201 ? -8.722 -14.238 27.763 1.00 63.19 201 GLU A O 1
ATOM 1633 N N . VAL A 1 202 ? -7.483 -12.363 27.843 1.00 62.91 202 VAL A N 1
ATOM 1634 C CA . VAL A 1 202 ? -7.789 -12.041 29.248 1.00 62.91 202 VAL A CA 1
ATOM 1635 C C . VAL A 1 202 ? -9.290 -11.781 29.421 1.00 62.91 202 VAL A C 1
ATOM 1637 O O . VAL A 1 202 ? -9.944 -12.450 30.222 1.00 62.91 202 VAL A O 1
ATOM 1640 N N . MET A 1 203 ? -9.870 -10.906 28.594 1.00 62.56 203 MET A N 1
ATOM 1641 C CA . MET A 1 203 ? -11.287 -10.527 28.682 1.00 62.56 203 MET A CA 1
ATOM 1642 C C . MET A 1 203 ? -12.248 -11.688 28.407 1.00 62.56 203 MET A C 1
ATOM 1644 O O . MET A 1 203 ? -13.340 -11.725 28.972 1.00 62.56 203 MET A O 1
ATOM 1648 N N . SER A 1 204 ? -11.839 -12.674 27.600 1.00 69.25 204 SER A N 1
ATOM 1649 C CA . SER A 1 204 ? -12.640 -13.874 27.307 1.00 69.25 204 SER A CA 1
ATOM 1650 C C . SER A 1 204 ? -13.035 -14.687 28.545 1.00 69.25 204 SER A C 1
ATOM 1652 O O . SER A 1 204 ? -13.983 -15.469 28.491 1.00 69.25 204 SER A O 1
ATOM 1654 N N . LYS A 1 205 ? -12.314 -14.513 29.658 1.00 75.56 205 LYS A N 1
ATOM 1655 C CA . LYS A 1 205 ? -12.548 -15.235 30.912 1.00 75.56 205 LYS A CA 1
ATOM 1656 C C . LYS A 1 205 ? -13.695 -14.637 31.735 1.00 75.56 205 LYS A C 1
ATOM 1658 O O . LYS A 1 205 ? -14.145 -15.278 32.685 1.00 75.56 205 LYS A O 1
ATOM 1663 N N . LYS A 1 206 ? -14.175 -13.432 31.400 1.00 66.44 206 LYS A N 1
ATOM 1664 C CA . LYS A 1 206 ? -15.226 -12.740 32.159 1.00 66.44 206 LYS A CA 1
ATOM 1665 C C . LYS A 1 206 ? -16.633 -13.227 31.757 1.00 66.44 206 LYS A C 1
ATOM 1667 O O . LYS A 1 206 ? -16.909 -13.403 30.567 1.00 66.44 206 LYS A O 1
ATOM 1672 N N . PRO A 1 207 ? -17.558 -13.428 32.717 1.00 68.81 207 PRO A N 1
ATOM 1673 C CA . PRO A 1 207 ? -18.934 -13.818 32.415 1.00 68.81 207 PRO A CA 1
ATOM 1674 C C . PRO A 1 207 ? -19.639 -12.798 31.510 1.00 68.81 207 PRO A C 1
ATOM 1676 O O . PRO A 1 207 ? -19.609 -11.601 31.776 1.00 68.81 207 PRO A O 1
ATOM 1679 N N . GLY A 1 208 ? -20.306 -13.273 30.455 1.00 68.75 208 GLY A N 1
ATOM 1680 C CA . GLY A 1 208 ? -21.073 -12.418 29.540 1.00 68.75 208 GLY A CA 1
ATOM 1681 C C . GLY A 1 208 ? -20.245 -11.672 28.488 1.00 68.75 208 GLY A C 1
ATOM 1682 O O . GLY A 1 208 ? -20.813 -10.870 27.751 1.00 68.75 208 GLY A O 1
ATOM 1683 N N . VAL A 1 209 ? -18.939 -11.938 28.385 1.00 54.38 209 VAL A N 1
ATOM 1684 C CA . VAL A 1 209 ? -18.074 -11.361 27.346 1.00 54.38 209 VAL A CA 1
ATOM 1685 C C . VAL A 1 209 ? -17.949 -12.318 26.164 1.00 54.38 209 VAL A C 1
ATOM 1687 O O . VAL A 1 209 ? -17.630 -13.497 26.332 1.00 54.38 209 VAL A O 1
ATOM 1690 N N . LYS A 1 210 ? -18.181 -11.814 24.948 1.00 68.50 210 LYS A N 1
ATOM 1691 C CA . LYS A 1 210 ? -17.993 -12.573 23.704 1.00 68.50 210 LYS A CA 1
ATOM 1692 C C . LYS A 1 210 ? -16.812 -12.001 22.925 1.00 68.50 210 LYS A C 1
ATOM 1694 O O . LYS A 1 210 ? -16.774 -10.809 22.640 1.00 68.50 210 LYS A O 1
ATOM 1699 N N . ILE A 1 211 ? -15.871 -12.870 22.547 1.00 61.28 211 ILE A N 1
ATOM 1700 C CA . ILE A 1 211 ? -14.724 -12.500 21.710 1.00 61.28 211 ILE A CA 1
ATOM 1701 C C . ILE A 1 211 ? -14.944 -12.989 20.284 1.00 61.28 211 ILE A C 1
ATOM 1703 O O . ILE A 1 211 ? -15.102 -14.191 20.053 1.00 61.28 211 ILE A O 1
ATOM 1707 N N . THR A 1 212 ? -14.868 -12.068 19.328 1.00 58.84 212 THR A N 1
ATOM 1708 C CA . THR A 1 212 ? -14.869 -12.384 17.896 1.00 58.84 212 THR A CA 1
ATOM 1709 C C . THR A 1 212 ? -13.509 -12.008 17.311 1.00 58.84 212 THR A C 1
ATOM 1711 O O . THR A 1 212 ? -13.088 -10.853 17.375 1.00 58.84 212 THR A O 1
ATOM 1714 N N . ARG A 1 213 ? -12.781 -13.006 16.792 1.00 55.59 213 ARG A N 1
ATOM 1715 C CA . ARG A 1 213 ? -11.430 -12.841 16.237 1.00 55.59 213 ARG A CA 1
ATOM 1716 C C . ARG A 1 213 ? -11.507 -12.750 14.714 1.00 55.59 213 ARG A C 1
ATOM 1718 O O . ARG A 1 213 ? -11.925 -13.713 14.078 1.00 55.59 213 ARG A O 1
ATOM 1725 N N . TYR A 1 214 ? -11.046 -11.639 14.153 1.00 52.25 214 TYR A N 1
ATOM 1726 C CA . TYR A 1 214 ? -10.797 -11.474 12.722 1.00 52.25 214 TYR A CA 1
ATOM 1727 C C . TYR A 1 214 ? -9.290 -11.605 12.435 1.00 52.25 214 TYR A C 1
ATOM 1729 O O . TYR A 1 214 ? -8.473 -11.436 13.345 1.00 52.25 214 TYR A O 1
ATOM 1737 N N . PRO A 1 215 ? -8.871 -11.862 11.183 1.00 45.53 215 PRO A N 1
ATOM 1738 C CA . PRO A 1 215 ? -7.456 -12.052 10.841 1.00 45.53 215 PRO A CA 1
ATOM 1739 C C . PRO A 1 215 ? -6.532 -10.861 11.162 1.00 45.53 215 PRO A C 1
ATOM 1741 O O . PRO A 1 215 ? -5.320 -11.048 11.239 1.00 45.53 215 PRO A O 1
ATOM 1744 N N . ALA A 1 216 ? -7.082 -9.660 11.390 1.00 39.84 216 ALA A N 1
ATOM 1745 C CA . ALA A 1 216 ? -6.330 -8.461 11.780 1.00 39.84 216 ALA A CA 1
ATOM 1746 C C . ALA A 1 216 ? -7.019 -7.584 12.849 1.00 39.84 216 ALA A C 1
ATOM 1748 O O . ALA A 1 216 ? -6.458 -6.572 13.252 1.00 39.84 216 ALA A O 1
ATOM 1749 N N . ILE A 1 217 ? -8.221 -7.949 13.308 1.00 46.69 217 ILE A N 1
ATOM 1750 C CA . ILE A 1 217 ? -9.069 -7.129 14.191 1.00 46.69 217 ILE A CA 1
ATOM 1751 C C . ILE A 1 217 ? -9.640 -8.036 15.282 1.00 46.69 217 ILE A C 1
ATOM 1753 O O . ILE A 1 217 ? -9.954 -9.198 15.024 1.00 46.69 217 ILE A O 1
ATOM 1757 N N . ILE A 1 218 ? -9.785 -7.538 16.508 1.00 53.88 218 ILE A N 1
ATOM 1758 C CA . ILE A 1 218 ? -10.418 -8.298 17.588 1.00 53.88 218 ILE A CA 1
ATOM 1759 C C . ILE A 1 218 ? -11.521 -7.466 18.197 1.00 53.88 218 ILE A C 1
ATOM 1761 O O . ILE A 1 218 ? -11.298 -6.326 18.586 1.00 53.88 218 ILE A O 1
ATOM 1765 N N . ARG A 1 219 ? -12.706 -8.064 18.280 1.00 58.69 219 ARG A N 1
ATOM 1766 C CA . ARG A 1 219 ? -13.894 -7.441 18.844 1.00 58.69 219 ARG A CA 1
ATOM 1767 C C . ARG A 1 219 ? -14.231 -8.096 20.183 1.00 58.69 219 ARG A C 1
ATOM 1769 O O . ARG A 1 219 ? -14.338 -9.323 20.255 1.00 58.69 219 ARG A O 1
ATOM 1776 N N . VAL A 1 220 ? -14.374 -7.270 21.221 1.00 61.09 220 VAL A N 1
ATOM 1777 C CA . VAL A 1 220 ? -14.746 -7.656 22.591 1.00 61.09 220 VAL A CA 1
ATOM 1778 C C . VAL A 1 220 ? -16.107 -7.035 22.895 1.00 61.09 220 VAL A C 1
ATOM 1780 O O . VAL A 1 220 ? -16.205 -5.820 23.027 1.00 61.09 220 VAL A O 1
ATOM 1783 N N . ASP A 1 221 ? -17.155 -7.855 22.978 1.00 62.12 221 ASP A N 1
ATOM 1784 C CA . ASP A 1 221 ? -18.519 -7.392 23.254 1.00 62.12 221 ASP A CA 1
ATOM 1785 C C . ASP A 1 221 ? -18.907 -7.703 24.714 1.00 62.12 221 ASP A C 1
ATOM 1787 O O . ASP A 1 221 ? -18.683 -8.819 25.193 1.00 62.12 221 ASP A O 1
ATOM 1791 N N . GLY A 1 222 ? -19.520 -6.738 25.409 1.00 66.19 222 GLY A N 1
ATOM 1792 C CA . GLY A 1 222 ? -20.121 -6.908 26.739 1.00 66.19 222 GLY A CA 1
ATOM 1793 C C . GLY A 1 222 ? -21.620 -6.611 26.727 1.00 66.19 222 GLY A C 1
ATOM 1794 O O . GLY A 1 222 ? -22.102 -5.871 25.876 1.00 66.19 222 GLY A O 1
ATOM 1795 N N . VAL A 1 223 ? -22.373 -7.195 27.665 1.00 71.94 223 VAL A N 1
ATOM 1796 C CA . VAL A 1 223 ? -23.848 -7.086 27.681 1.00 71.94 223 VAL A CA 1
ATOM 1797 C C . VAL A 1 223 ? -24.340 -5.709 28.135 1.00 71.94 223 VAL A C 1
ATOM 1799 O O . VAL A 1 223 ? -25.315 -5.202 27.593 1.00 71.94 223 VAL A O 1
ATOM 1802 N N . ARG A 1 224 ? -23.698 -5.116 29.147 1.00 75.62 224 ARG A N 1
ATOM 1803 C CA . ARG A 1 224 ? -24.110 -3.825 29.729 1.00 75.62 224 ARG A CA 1
ATOM 1804 C C . ARG A 1 224 ? -22.936 -2.872 29.891 1.00 75.62 224 ARG A C 1
ATOM 1806 O O . ARG A 1 224 ? -23.000 -1.737 29.445 1.00 75.62 224 ARG A O 1
ATOM 1813 N N . MET A 1 225 ? -21.866 -3.345 30.519 1.00 77.69 225 MET A N 1
ATOM 1814 C CA . MET A 1 225 ? -20.648 -2.579 30.749 1.00 77.69 225 MET A CA 1
ATOM 1815 C C . MET A 1 225 ? -19.457 -3.542 30.792 1.00 77.69 225 MET A C 1
ATOM 1817 O O . MET A 1 225 ? -19.572 -4.647 31.328 1.00 77.69 225 MET A O 1
ATOM 1821 N N . LEU A 1 226 ? -18.348 -3.142 30.176 1.00 79.31 226 LEU A N 1
ATOM 1822 C CA . LEU A 1 226 ? -17.055 -3.816 30.230 1.00 79.31 226 LEU A CA 1
ATOM 1823 C C . LEU A 1 226 ? -16.118 -3.028 31.143 1.00 79.31 226 LEU A C 1
ATOM 1825 O O . LEU A 1 226 ? -15.861 -1.853 30.888 1.00 79.31 226 LEU A O 1
ATOM 1829 N N . GLU A 1 227 ? -15.587 -3.697 32.164 1.00 83.62 227 GLU A N 1
ATOM 1830 C CA . GLU A 1 227 ? -14.586 -3.143 33.077 1.00 83.62 227 GLU A CA 1
ATOM 1831 C C . GLU A 1 227 ? -13.206 -3.735 32.775 1.00 83.62 227 GLU A C 1
ATOM 1833 O O . GLU A 1 227 ? -12.987 -4.953 32.882 1.00 83.62 227 GLU A O 1
ATOM 1838 N N . PHE A 1 228 ? -12.276 -2.850 32.424 1.00 80.81 228 PHE A N 1
ATOM 1839 C CA . PHE A 1 228 ? -10.861 -3.148 32.241 1.00 80.81 228 PHE A CA 1
ATOM 1840 C C . PHE A 1 228 ? -10.105 -2.666 33.480 1.00 80.81 228 PHE A C 1
ATOM 1842 O O . PHE A 1 228 ? -9.939 -1.463 33.664 1.00 80.81 228 PHE A O 1
ATOM 1849 N N . ASN A 1 229 ? -9.692 -3.599 34.340 1.00 85.56 229 ASN A N 1
ATOM 1850 C CA . ASN A 1 229 ? -8.926 -3.316 35.554 1.00 85.56 229 ASN A CA 1
ATOM 1851 C C . ASN A 1 229 ? -7.425 -3.335 35.226 1.00 85.56 229 ASN A C 1
ATOM 1853 O O . ASN A 1 229 ? -6.947 -4.310 34.644 1.00 85.56 229 ASN A O 1
ATOM 1857 N N . MET A 1 230 ? -6.700 -2.264 35.559 1.00 82.00 230 MET A N 1
ATOM 1858 C CA . MET A 1 230 ? -5.305 -2.118 35.131 1.00 82.00 230 MET A CA 1
ATOM 1859 C C . MET A 1 230 ? -4.346 -3.049 35.873 1.00 82.00 230 MET A C 1
ATOM 1861 O O . MET A 1 230 ? -3.434 -3.570 35.242 1.00 82.00 230 MET A O 1
ATOM 1865 N N . ASP A 1 231 ? -4.592 -3.346 37.150 1.00 82.38 231 ASP A N 1
ATOM 1866 C CA . ASP A 1 231 ? -3.763 -4.277 37.925 1.00 82.38 231 ASP A CA 1
ATOM 1867 C C . ASP A 1 231 ? -3.895 -5.718 37.407 1.00 82.38 231 ASP A C 1
ATOM 1869 O O . ASP A 1 231 ? -2.896 -6.412 37.232 1.00 82.38 231 ASP A O 1
ATOM 1873 N N . GLU A 1 232 ? -5.124 -6.156 37.096 1.00 80.81 232 GLU A N 1
ATOM 1874 C CA . GLU A 1 232 ? -5.408 -7.470 36.487 1.00 80.81 232 GLU A CA 1
ATOM 1875 C C . GLU A 1 232 ? -4.639 -7.645 35.171 1.00 80.81 232 GLU A C 1
ATOM 1877 O O . GLU A 1 232 ? -4.105 -8.711 34.859 1.00 80.81 232 GLU A O 1
ATOM 1882 N N . ILE A 1 233 ? -4.599 -6.578 34.384 1.00 75.69 233 ILE A N 1
ATOM 1883 C CA . ILE A 1 233 ? -3.940 -6.545 33.089 1.00 75.69 233 ILE A CA 1
ATOM 1884 C C . ILE A 1 233 ? -2.417 -6.465 33.249 1.00 75.69 233 ILE A C 1
ATOM 1886 O O . ILE A 1 233 ? -1.703 -7.174 32.541 1.00 75.69 233 ILE A O 1
ATOM 1890 N N . GLY A 1 234 ? -1.928 -5.619 34.156 1.00 76.56 234 GLY A N 1
ATOM 1891 C CA . GLY A 1 234 ? -0.511 -5.428 34.443 1.00 76.56 234 GLY A CA 1
ATOM 1892 C C . GLY A 1 234 ? 0.147 -6.724 34.899 1.00 76.56 234 GLY A C 1
ATOM 1893 O O . GLY A 1 234 ? 1.135 -7.141 34.296 1.00 76.56 234 GLY A O 1
ATOM 1894 N N . ASP A 1 235 ? -0.467 -7.423 35.857 1.00 81.12 235 ASP A N 1
ATOM 1895 C CA . ASP A 1 235 ? -0.019 -8.744 36.320 1.00 81.12 235 ASP A CA 1
ATOM 1896 C C . ASP A 1 235 ? 0.017 -9.758 35.166 1.00 81.12 235 ASP A C 1
ATOM 1898 O O . ASP A 1 235 ? 1.015 -10.445 34.941 1.00 81.12 235 ASP A O 1
ATOM 1902 N N . ALA A 1 236 ? -1.035 -9.791 34.339 1.00 73.12 236 ALA A N 1
ATOM 1903 C CA . ALA A 1 236 ? -1.088 -10.686 33.186 1.00 73.12 236 ALA A CA 1
ATOM 1904 C C . ALA A 1 236 ? 0.020 -10.387 32.154 1.00 73.12 236 ALA A C 1
ATOM 1906 O O . ALA A 1 236 ? 0.564 -11.305 31.535 1.00 73.12 236 ALA A O 1
ATOM 1907 N N . LEU A 1 237 ? 0.361 -9.114 31.964 1.00 65.12 237 LEU A N 1
ATOM 1908 C CA . LEU A 1 237 ? 1.429 -8.661 31.075 1.00 65.12 237 LEU A CA 1
ATOM 1909 C C . LEU A 1 237 ? 2.838 -8.825 31.678 1.00 65.12 237 LEU A C 1
ATOM 1911 O O . LEU A 1 237 ? 3.816 -8.723 30.934 1.00 65.12 237 LEU A O 1
ATOM 1915 N N . GLY A 1 238 ? 2.943 -9.124 32.977 1.00 77.75 238 GLY A N 1
ATOM 1916 C CA . GLY A 1 238 ? 4.204 -9.277 33.702 1.00 77.75 238 GLY A CA 1
ATOM 1917 C C . GLY A 1 238 ? 4.825 -7.959 34.171 1.00 77.75 238 GLY A C 1
ATOM 1918 O O . GLY A 1 238 ? 6.043 -7.901 34.325 1.00 77.75 238 GLY A O 1
ATOM 1919 N N . TYR A 1 239 ? 4.013 -6.916 34.347 1.00 74.00 239 TYR A N 1
ATOM 1920 C CA . TYR A 1 239 ? 4.421 -5.665 34.987 1.00 74.00 239 TYR A CA 1
ATOM 1921 C C . TYR A 1 239 ? 4.373 -5.791 36.507 1.00 74.00 239 TYR A C 1
ATOM 1923 O O . TYR A 1 239 ? 3.547 -6.529 37.051 1.00 74.00 239 TYR A O 1
ATOM 1931 N N . ASP A 1 240 ? 5.224 -5.029 37.194 1.00 83.69 240 ASP A N 1
ATOM 1932 C CA . ASP A 1 240 ? 5.116 -4.907 38.642 1.00 83.69 240 ASP A CA 1
ATOM 1933 C C . ASP A 1 240 ? 3.845 -4.108 39.017 1.00 83.69 240 ASP A C 1
ATOM 1935 O O . ASP A 1 240 ? 3.370 -3.273 38.236 1.00 83.69 240 ASP A O 1
ATOM 1939 N N . PRO A 1 241 ? 3.251 -4.348 40.205 1.00 84.56 241 PRO A N 1
ATOM 1940 C CA . PRO A 1 241 ? 2.029 -3.665 40.623 1.00 84.56 241 PRO A CA 1
ATOM 1941 C C . PRO A 1 241 ? 2.142 -2.138 40.525 1.00 84.56 241 PRO A C 1
ATOM 1943 O O . PRO A 1 241 ? 3.053 -1.535 41.095 1.00 84.56 241 PRO A O 1
ATOM 1946 N N . GLY A 1 242 ? 1.190 -1.513 39.829 1.00 78.06 242 GLY A N 1
ATOM 1947 C CA . GLY A 1 242 ? 1.153 -0.065 39.611 1.00 78.06 242 GLY A CA 1
ATOM 1948 C C . GLY A 1 242 ? 2.042 0.464 38.477 1.00 78.06 242 GLY A C 1
ATOM 1949 O O . GLY A 1 242 ? 2.011 1.667 38.228 1.00 78.06 242 GLY A O 1
ATOM 1950 N N . GLU A 1 243 ? 2.806 -0.383 37.774 1.00 79.44 243 GLU A N 1
ATOM 1951 C CA . GLU A 1 243 ? 3.582 0.041 36.594 1.00 79.44 243 GLU A CA 1
ATOM 1952 C C . GLU A 1 243 ? 2.755 0.116 35.305 1.00 79.44 243 GLU A C 1
ATOM 1954 O O . GLU A 1 243 ? 3.157 0.798 34.365 1.00 79.44 243 GLU A O 1
ATOM 1959 N N . TYR A 1 244 ? 1.613 -0.573 35.249 1.00 69.31 244 TYR A N 1
ATOM 1960 C CA . TYR A 1 244 ? 0.701 -0.547 34.108 1.00 69.31 244 TYR A CA 1
ATOM 1961 C C . TYR A 1 244 ? -0.578 0.206 34.485 1.00 69.31 244 TYR A C 1
ATOM 1963 O O . TYR A 1 244 ? -1.358 -0.277 35.306 1.00 69.31 244 TYR A O 1
ATOM 1971 N N . GLY A 1 245 ? -0.788 1.395 33.915 1.00 74.75 245 GLY A N 1
ATOM 1972 C CA . GLY A 1 245 ? -1.903 2.281 34.254 1.00 74.75 245 GLY A CA 1
ATOM 1973 C C . GLY A 1 245 ? -2.858 2.572 33.094 1.00 74.75 245 GLY A C 1
ATOM 1974 O O . GLY A 1 245 ? -2.667 2.157 31.953 1.00 74.75 245 GLY A O 1
ATOM 1975 N N . VAL A 1 246 ? -3.896 3.368 33.367 1.00 65.00 246 VAL A N 1
ATOM 1976 C CA . VAL A 1 246 ? -4.914 3.757 32.364 1.00 65.00 246 VAL A CA 1
ATOM 1977 C C . VAL A 1 246 ? -4.369 4.589 31.199 1.00 65.00 246 VAL A C 1
ATOM 1979 O O . VAL A 1 246 ? -5.040 4.733 30.177 1.00 65.00 246 VAL A O 1
ATOM 1982 N N . TYR A 1 247 ? -3.170 5.154 31.348 1.00 60.59 247 TYR A N 1
ATOM 1983 C CA . TYR A 1 247 ? -2.456 5.857 30.281 1.00 60.59 247 TYR A CA 1
ATOM 1984 C C . TYR A 1 247 ? -1.672 4.901 29.374 1.00 60.59 247 TYR A C 1
ATOM 1986 O O . TYR A 1 247 ? -1.475 5.216 28.204 1.00 60.59 247 TYR A O 1
ATOM 1994 N N . ASP A 1 248 ? -1.296 3.729 29.890 1.00 60.19 248 ASP A N 1
ATOM 1995 C CA . ASP A 1 248 ? -0.654 2.639 29.145 1.00 60.19 248 ASP A CA 1
ATOM 1996 C C . ASP A 1 248 ? -1.690 1.721 28.473 1.00 60.19 248 ASP A C 1
ATOM 1998 O O . ASP A 1 248 ? -1.372 0.943 27.567 1.00 60.19 248 ASP A O 1
ATOM 2002 N N . PHE A 1 249 ? -2.948 1.812 28.916 1.00 55.72 249 PHE A N 1
ATOM 2003 C CA . PHE A 1 249 ? -4.089 1.095 28.367 1.00 55.72 249 PHE A CA 1
ATOM 2004 C C . PHE A 1 249 ? -4.835 1.927 27.327 1.00 55.72 249 PHE A C 1
ATOM 2006 O O . PHE A 1 249 ? -5.677 2.780 27.622 1.00 55.72 249 PHE A O 1
ATOM 2013 N N . GLU A 1 250 ? -4.537 1.645 26.065 1.00 53.97 250 GLU A N 1
ATOM 2014 C CA . GLU A 1 250 ? -5.231 2.243 24.938 1.00 53.97 250 GLU A CA 1
ATOM 2015 C C . GLU A 1 250 ? -6.436 1.391 24.523 1.00 53.97 250 GLU A C 1
ATOM 2017 O O . GLU A 1 250 ? -6.360 0.167 24.476 1.00 53.97 250 GLU A O 1
ATOM 2022 N N . VAL A 1 251 ? -7.553 2.040 24.183 1.00 52.78 251 VAL A N 1
ATOM 2023 C CA . VAL A 1 251 ? -8.721 1.404 23.560 1.00 52.78 251 VAL A CA 1
ATOM 2024 C C . VAL A 1 251 ? -9.035 2.173 22.281 1.00 52.78 251 VAL A C 1
ATOM 2026 O O . VAL A 1 251 ? -9.591 3.273 22.335 1.00 52.78 251 VAL A O 1
ATOM 2029 N N . GLU A 1 252 ? -8.687 1.611 21.123 1.00 43.94 252 GLU A N 1
ATOM 2030 C CA . GLU A 1 252 ? -9.079 2.202 19.844 1.00 43.94 252 GLU A CA 1
ATOM 2031 C C . GLU A 1 252 ? -10.573 1.956 19.608 1.00 43.94 252 GLU A C 1
ATOM 2033 O O . GLU A 1 252 ? -11.023 0.844 19.328 1.00 43.94 252 GLU A O 1
ATOM 2038 N N . THR A 1 253 ? -11.364 3.015 19.766 1.00 42.22 253 THR A N 1
ATOM 2039 C CA . THR A 1 253 ? -12.819 2.972 19.630 1.00 42.22 253 THR A CA 1
ATOM 2040 C C . THR A 1 253 ? -13.286 3.924 18.539 1.00 42.22 253 THR A C 1
ATOM 2042 O O . THR A 1 253 ? -13.827 4.990 18.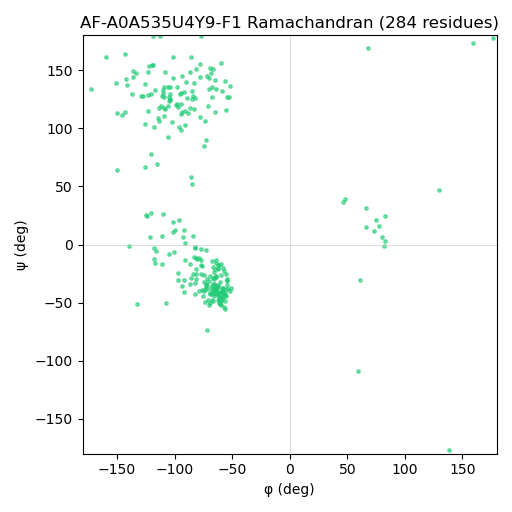806 1.00 42.22 253 THR A O 1
ATOM 2045 N N . SER A 1 254 ? -13.149 3.525 17.275 1.00 34.25 254 SER A N 1
ATOM 2046 C CA . SER A 1 254 ? -13.762 4.278 16.169 1.00 34.25 254 SER A CA 1
ATOM 2047 C C . SER A 1 254 ? -15.303 4.284 16.227 1.00 34.25 254 SER A C 1
ATOM 2049 O O . SER A 1 254 ? -15.935 5.101 15.565 1.00 34.25 254 SER A O 1
ATOM 2051 N N . THR A 1 255 ? -15.920 3.423 17.051 1.00 35.97 255 THR A N 1
ATOM 2052 C CA . THR A 1 255 ? -17.382 3.234 17.132 1.00 35.97 255 THR A CA 1
ATOM 2053 C C . THR A 1 255 ? -18.018 3.489 18.512 1.00 35.97 255 THR A C 1
ATOM 2055 O O . THR A 1 255 ? -19.208 3.223 18.663 1.00 35.97 255 THR A O 1
ATOM 2058 N N . HIS A 1 256 ? -17.293 3.983 19.532 1.00 46.53 256 HIS A N 1
ATOM 2059 C CA . HIS A 1 256 ? -17.814 4.069 20.922 1.00 46.53 256 HIS A CA 1
ATOM 2060 C C . HIS A 1 256 ? -17.862 5.490 21.520 1.00 46.53 256 HIS A C 1
ATOM 2062 O O . HIS A 1 256 ? -17.818 5.658 22.743 1.00 46.53 256 HIS A O 1
ATOM 2068 N N . TYR A 1 257 ? -17.983 6.525 20.685 1.00 44.75 257 TYR A N 1
ATOM 2069 C CA . TYR A 1 257 ? -18.173 7.902 21.155 1.00 44.75 257 TYR A CA 1
ATOM 2070 C C . TYR A 1 257 ? -19.391 8.004 22.095 1.00 44.75 257 TYR A C 1
ATOM 2072 O O . TYR A 1 257 ? -20.480 7.541 21.764 1.00 44.75 257 TYR A O 1
ATOM 2080 N N . GLY A 1 258 ? -19.192 8.576 23.287 1.00 50.31 258 GLY A N 1
ATOM 2081 C CA . GLY A 1 258 ? -20.236 8.720 24.312 1.00 50.31 258 GLY A CA 1
ATOM 2082 C C . GLY A 1 258 ? -20.475 7.491 25.199 1.00 50.31 258 GLY A C 1
ATOM 2083 O O . GLY A 1 258 ? -21.360 7.536 26.040 1.00 50.31 258 GLY A O 1
ATOM 2084 N N . ARG A 1 259 ? -19.705 6.405 25.044 1.00 65.31 259 ARG A N 1
ATOM 2085 C CA . ARG A 1 259 ? -19.875 5.154 25.814 1.00 65.31 259 ARG A CA 1
ATOM 2086 C C . ARG A 1 259 ? -18.693 4.793 26.713 1.00 65.31 259 ARG A C 1
ATOM 2088 O O . ARG A 1 259 ? -18.760 3.806 27.435 1.00 65.31 259 ARG A O 1
ATOM 2095 N N . MET A 1 260 ? -17.596 5.540 26.645 1.00 75.75 260 MET A N 1
ATOM 2096 C CA . MET A 1 260 ? -16.345 5.220 27.337 1.00 75.75 260 MET A CA 1
ATOM 2097 C C . MET A 1 260 ? -16.085 6.202 28.482 1.00 75.75 260 MET A C 1
ATOM 2099 O O . MET A 1 260 ? -16.105 7.413 28.269 1.00 75.75 260 MET A O 1
ATOM 2103 N N . VAL A 1 261 ? -15.774 5.675 29.669 1.00 74.56 261 VAL A N 1
ATOM 2104 C CA . VAL A 1 261 ? -15.390 6.442 30.863 1.00 74.56 261 VAL A CA 1
ATOM 2105 C C . VAL A 1 261 ? -14.023 5.969 31.348 1.00 74.56 261 VAL A C 1
ATOM 2107 O O . VAL A 1 261 ? -13.811 4.772 31.534 1.00 74.56 261 VAL A O 1
ATOM 2110 N N . ARG A 1 262 ? -13.085 6.900 31.554 1.00 75.25 262 ARG A N 1
ATOM 2111 C CA . ARG A 1 262 ? -11.761 6.612 32.125 1.00 75.25 262 ARG A CA 1
ATOM 2112 C C . ARG A 1 262 ? -11.717 7.071 33.580 1.00 75.25 262 ARG A C 1
ATOM 2114 O O . ARG A 1 262 ? -12.079 8.211 33.860 1.00 75.25 262 ARG A O 1
ATOM 2121 N N . LEU A 1 263 ? -11.286 6.184 34.467 1.00 78.00 263 LEU A N 1
ATOM 2122 C CA . LEU A 1 263 ? -10.993 6.453 35.877 1.00 78.00 263 LEU A CA 1
ATOM 2123 C C . LEU A 1 263 ? -9.483 6.304 36.108 1.00 78.00 263 LEU A C 1
ATOM 2125 O O . LEU A 1 263 ? -8.760 5.985 35.170 1.00 78.00 263 LEU A O 1
ATOM 2129 N N . ASP A 1 264 ? -9.004 6.521 37.332 1.00 75.75 264 ASP A N 1
ATOM 2130 C CA . ASP A 1 264 ? -7.565 6.474 37.636 1.00 75.75 264 ASP A CA 1
ATOM 2131 C C . ASP A 1 264 ? -6.961 5.063 37.485 1.00 75.75 264 ASP A C 1
ATOM 2133 O O . ASP A 1 264 ? -5.815 4.918 37.066 1.00 75.75 264 ASP A O 1
ATOM 2137 N N . ASP A 1 265 ? -7.737 4.021 37.791 1.00 75.12 265 ASP A N 1
ATOM 2138 C CA . ASP A 1 265 ? -7.298 2.620 37.881 1.00 75.12 265 ASP A CA 1
ATOM 2139 C C . ASP A 1 265 ? -7.988 1.684 36.872 1.00 75.12 265 ASP A C 1
ATOM 2141 O O . ASP A 1 265 ? -7.691 0.486 36.810 1.00 75.12 265 ASP A O 1
ATOM 2145 N N . LYS A 1 266 ? -8.936 2.205 36.081 1.00 82.12 266 LYS A N 1
ATOM 2146 C CA . LYS A 1 266 ? -9.719 1.406 35.132 1.00 82.12 266 LYS A CA 1
ATOM 2147 C C . LYS A 1 266 ? -10.365 2.203 34.011 1.00 82.12 266 LYS A C 1
ATOM 2149 O O . LYS A 1 266 ? -10.602 3.406 34.107 1.00 82.12 266 LYS A O 1
ATOM 2154 N N . VAL A 1 267 ? -10.741 1.478 32.962 1.00 80.56 267 VAL A N 1
ATOM 2155 C CA . VAL A 1 267 ? -11.567 1.989 31.862 1.00 80.56 267 VAL A CA 1
ATOM 2156 C C . VAL A 1 267 ? -12.883 1.220 31.818 1.00 80.56 267 VAL A C 1
ATOM 2158 O O . VAL A 1 267 ? -12.896 -0.010 31.886 1.00 80.56 267 VAL A O 1
ATOM 2161 N N . LEU A 1 268 ? -13.992 1.952 31.709 1.00 82.75 268 LEU A N 1
ATOM 2162 C CA . LEU A 1 268 ? -15.344 1.416 31.579 1.00 82.75 268 LEU A CA 1
ATOM 2163 C C . LEU A 1 268 ? -15.869 1.683 30.166 1.00 82.75 268 LEU A C 1
ATOM 2165 O O . LEU A 1 268 ? -15.780 2.808 29.672 1.00 82.75 268 LEU A O 1
ATOM 2169 N N . ILE A 1 269 ? -16.446 0.667 29.522 1.00 76.94 269 ILE A N 1
ATOM 2170 C CA . ILE A 1 269 ? -17.122 0.805 28.222 1.00 76.94 269 ILE A CA 1
ATOM 2171 C C . ILE A 1 269 ? -18.556 0.306 28.354 1.00 76.94 269 ILE A C 1
ATOM 2173 O O . ILE A 1 269 ? -18.790 -0.879 28.586 1.00 76.94 269 ILE A O 1
ATOM 2177 N N . PHE A 1 270 ? -19.517 1.207 28.197 1.00 77.06 270 PHE A N 1
ATOM 2178 C CA . PHE A 1 270 ? -20.944 0.927 28.291 1.00 77.06 270 PHE A CA 1
ATOM 2179 C C . PHE A 1 270 ? -21.514 0.464 26.947 1.00 77.06 270 PHE A C 1
ATOM 2181 O O . PHE A 1 270 ? -21.063 0.869 25.874 1.00 77.06 270 PHE A O 1
ATOM 2188 N N . ALA A 1 271 ? -22.529 -0.396 26.998 1.00 75.50 271 ALA A N 1
ATOM 2189 C CA . ALA A 1 271 ? -23.230 -0.861 25.808 1.00 75.50 271 ALA A CA 1
ATOM 2190 C C . ALA A 1 271 ? -24.029 0.276 25.146 1.00 75.50 271 ALA A C 1
ATOM 2192 O O . ALA A 1 271 ? -24.053 0.350 23.916 1.00 75.50 271 ALA A O 1
ATOM 2193 N N . ASN A 1 272 ? -24.608 1.186 25.941 1.00 74.06 272 ASN A N 1
ATOM 2194 C CA . ASN A 1 272 ? -25.357 2.356 25.478 1.00 74.06 272 ASN A CA 1
ATOM 2195 C C . ASN A 1 272 ? -24.763 3.656 26.051 1.00 74.06 272 ASN A C 1
ATOM 2197 O O . ASN A 1 272 ? -24.218 3.643 27.156 1.00 74.06 272 ASN A O 1
ATOM 2201 N N . PRO A 1 273 ? -24.832 4.780 25.317 1.00 69.75 273 PRO A N 1
ATOM 2202 C CA . PRO A 1 273 ? -24.310 6.060 25.790 1.00 69.75 273 PRO A CA 1
ATOM 2203 C C . PRO A 1 273 ? -25.134 6.649 26.944 1.00 69.75 273 PRO A C 1
ATOM 2205 O O . PRO A 1 273 ? -24.577 7.355 27.778 1.00 69.75 273 PRO A O 1
ATOM 2208 N N . GLU A 1 274 ? -26.425 6.323 27.042 1.00 76.56 274 GLU A N 1
ATOM 2209 C CA . GLU A 1 274 ? -27.297 6.737 28.148 1.00 76.56 274 GLU A CA 1
ATOM 2210 C C . GLU A 1 274 ? -26.824 6.146 29.485 1.00 76.56 274 GLU A C 1
ATOM 2212 O O . GLU A 1 274 ? -26.751 6.862 30.479 1.00 76.56 274 GLU A O 1
ATOM 2217 N N . ASP A 1 275 ? -26.391 4.879 29.490 1.00 79.44 275 ASP A N 1
ATOM 2218 C CA . ASP A 1 275 ? -25.847 4.217 30.684 1.00 79.44 275 ASP A CA 1
ATOM 2219 C C . ASP A 1 275 ? -24.529 4.880 31.145 1.00 79.44 275 ASP A C 1
ATOM 2221 O O . ASP A 1 275 ? -24.247 4.982 32.341 1.00 79.44 275 ASP A O 1
ATOM 2225 N N . ALA A 1 276 ? -23.714 5.356 30.195 1.00 77.69 276 ALA A N 1
ATOM 2226 C CA . ALA A 1 276 ? -22.495 6.106 30.496 1.00 77.69 276 ALA A CA 1
ATOM 2227 C C . ALA A 1 276 ? -22.809 7.513 31.029 1.00 77.69 276 ALA A C 1
ATOM 2229 O O . ALA A 1 276 ? -22.130 7.995 31.936 1.00 77.69 276 ALA A O 1
ATOM 2230 N N . ALA A 1 277 ? -23.837 8.168 30.484 1.00 74.12 277 ALA A N 1
ATOM 2231 C CA . ALA A 1 277 ? -24.294 9.476 30.937 1.00 74.12 277 ALA A CA 1
ATOM 2232 C C . ALA A 1 277 ? -24.865 9.414 32.364 1.00 74.12 277 ALA A C 1
ATOM 2234 O O . ALA A 1 277 ? -24.488 10.238 33.201 1.00 74.12 277 ALA A O 1
ATOM 2235 N N . GLU A 1 278 ? -25.684 8.399 32.664 1.00 82.19 278 GLU A N 1
ATOM 2236 C CA . GLU A 1 278 ? -26.188 8.116 34.013 1.00 82.19 278 GLU A CA 1
ATOM 2237 C C . GLU A 1 278 ? -25.029 7.860 34.987 1.00 82.19 278 GLU A C 1
ATOM 2239 O O . GLU A 1 278 ? -24.971 8.473 36.054 1.00 82.19 278 GLU A O 1
ATOM 2244 N N . TYR A 1 279 ? -24.054 7.027 34.597 1.00 82.81 279 TYR A N 1
ATOM 2245 C CA . TYR A 1 279 ? -22.865 6.747 35.409 1.00 82.81 279 TYR A CA 1
ATOM 2246 C C . TYR A 1 279 ? -22.056 8.010 35.749 1.00 82.81 279 TYR A C 1
ATOM 2248 O O . TYR A 1 279 ? -21.530 8.135 36.855 1.00 82.81 279 TYR A O 1
ATOM 2256 N N . LEU A 1 280 ? -21.962 8.956 34.810 1.00 78.88 280 LEU A N 1
ATOM 2257 C CA . LEU A 1 280 ? -21.266 10.233 34.986 1.00 78.88 280 LEU A CA 1
ATOM 2258 C C . LEU A 1 280 ? -22.107 11.301 35.711 1.00 78.88 280 LEU A C 1
ATOM 2260 O O . LEU A 1 280 ? -21.600 12.391 35.978 1.00 78.88 280 LEU A O 1
ATOM 2264 N N . GLY A 1 281 ? -23.368 11.010 36.044 1.00 81.19 281 GLY A N 1
ATOM 2265 C CA . GLY A 1 281 ? -24.257 11.940 36.739 1.00 81.19 281 GLY A CA 1
ATOM 2266 C C . GLY A 1 281 ? -24.808 13.065 35.858 1.00 81.19 281 GLY A C 1
ATOM 2267 O O . GLY A 1 281 ? -25.231 14.096 36.384 1.00 81.19 281 GLY A O 1
ATOM 2268 N N . PHE A 1 282 ? -24.824 12.891 34.532 1.00 69.00 282 PHE A N 1
ATOM 2269 C CA . PHE A 1 282 ? -25.574 13.774 33.640 1.00 69.00 282 PHE A CA 1
ATOM 2270 C C . PHE A 1 282 ? -27.069 13.470 33.804 1.00 69.00 282 PHE A C 1
ATOM 2272 O O . PHE A 1 282 ? -27.612 12.593 33.141 1.00 69.00 282 PHE A O 1
ATOM 2279 N N . ALA A 1 283 ? -27.733 14.158 34.733 1.00 55.91 283 ALA A N 1
ATOM 2280 C CA . ALA A 1 283 ? -29.187 14.104 34.845 1.00 55.91 283 ALA A CA 1
ATOM 2281 C C . ALA A 1 283 ? -29.833 14.717 33.590 1.00 55.91 283 ALA A C 1
ATOM 2283 O O . ALA A 1 283 ? -29.347 15.735 33.086 1.00 55.91 283 ALA A O 1
ATOM 2284 N N . GLU A 1 284 ? -30.935 14.132 33.111 1.00 52.91 284 GLU A N 1
ATOM 2285 C CA . GLU A 1 284 ? -31.813 14.810 32.156 1.00 52.91 284 GLU A CA 1
ATOM 2286 C C . GLU A 1 284 ? -32.240 16.143 32.783 1.00 52.91 284 GLU A C 1
ATOM 2288 O O . GLU A 1 284 ? -32.860 16.179 33.846 1.00 52.91 284 GLU A O 1
ATOM 2293 N N . SER A 1 285 ? -31.841 17.256 32.169 1.00 51.22 285 SER A N 1
ATOM 2294 C CA . SER A 1 285 ? -32.431 18.549 32.488 1.00 51.22 285 SER A CA 1
ATOM 2295 C C . SER A 1 285 ? -33.903 18.495 32.079 1.00 51.22 285 SER A C 1
ATOM 2297 O O . SER A 1 285 ? -34.172 18.364 30.883 1.00 51.22 285 SER A O 1
ATOM 2299 N N . GLU A 1 286 ? -34.816 18.561 33.052 1.00 42.56 286 GLU A N 1
ATOM 2300 C CA . GLU A 1 286 ? -36.249 18.808 32.810 1.00 42.56 286 GLU A CA 1
ATOM 2301 C C . GLU A 1 286 ? -36.485 20.067 31.958 1.00 42.56 286 GLU A C 1
ATOM 2303 O O . GLU A 1 286 ? -35.748 21.070 32.140 1.00 42.56 286 GLU A O 1
#

Solvent-accessible surface area (backbone atoms only — not comparable to full-atom values): 16099 Å² total; per-residue (Å²): 134,62,62,80,73,53,69,74,61,74,50,72,68,56,52,51,42,50,44,54,68,77,30,92,41,78,64,47,77,41,68,17,38,51,52,56,80,84,24,97,74,27,75,34,39,36,68,58,34,31,61,57,22,73,78,39,61,94,33,36,45,31,20,20,52,68,60,61,88,42,98,54,31,58,58,49,53,52,45,34,43,72,76,38,58,34,64,25,35,26,39,63,25,55,38,57,52,96,91,42,40,44,47,54,74,58,40,77,70,39,51,63,46,53,52,50,30,53,78,72,73,36,38,41,38,34,35,48,14,32,72,78,57,87,94,37,43,66,77,27,29,50,52,74,42,46,55,63,44,52,68,76,38,67,84,35,37,41,30,29,29,20,35,22,30,91,48,39,66,63,34,53,58,48,36,75,72,35,92,41,41,44,77,31,62,59,70,39,62,52,70,77,48,84,52,65,69,60,54,50,57,61,51,49,74,44,90,74,37,50,69,49,82,51,102,88,49,78,47,81,47,48,80,57,62,39,79,48,52,24,60,68,49,16,54,75,75,69,41,60,92,80,70,36,41,50,88,76,55,81,78,94,58,96,85,44,84,66,14,68,48,79,51,85,60,29,40,38,41,33,65,44,42,65,62,35,34,54,74,72,64,58,71,83,79,128

Sequence (286 aa):
MDYETQFRKVDPDWYLDEVFIKGDADMSILSTQVLMDFYHAGFCSADKNMKMRERAPQRIISLGGVDPRMPNAVDEVSRQINDCGVKGFKWYTAEWRGQSRGWSANDPMVFPLYEKCIEMGVKNMHFHKGPAVEPLSLSKFDVRDIDEPAWLYPELNFIIDHVGLPRLDDFCWIAARCPNVYGSLAVALAFVHNRPRFFAEVMSKKPGVKITRYPAIIRVDGVRMLEFNMDEIGDALGYDPGEYGVYDFEVETSTHYGRMVRLDDKVLIFANPEDAAEYLGFAESE

Radius of gyration: 22.69 Å; Cα contacts (8 Å, |Δi|>4): 464; chains: 1; bounding box: 58×46×61 Å

Nearest PDB structures (foldseek):
  8f6n-assembly2_C  TM=4.378E-01  e=8.241E-02  Sus scrofa
  7ljs-assembly1_A  TM=4.112E-01  e=1.430E-01  Sus scrofa
  4ml9-assembly1_B  TM=4.335E-01  e=2.640E-01  Sebaldella termitidis ATCC 33386
  5z76-assembly2_D  TM=3.926E-01  e=1.828E-01  synthetic construct
  6ylh-assembly1_b  TM=2.812E-01  e=1.560E+00  Saccharomyces cerevisiae

Mean predicted aligned error: 13.2 Å